Protein AF-0000000080321763 (afdb_homodimer)

Foldseek 3Di:
DQDAAEAEDEPVVVVVDDLVRVLCVQLVQQLVFHKYKYQFDDDPVSVVVSQVVLVVVDDVPRAHGKDKDFAPQPPDVVCVVVPDRRGHIMIMHGPQAKAWDDDDNPDTDIHGHRDDD/DDDAAEAEDEPVNVVVDDLVRVLCVQLVQQLVQHKYKYQFDDDPVSVVVSQVVLVVVDDVPRAHGKDKDFAPQPPDVVCVVVPDRRGHIMIMHGPQAKAWDDDDNPDTDIHGHDGDD

Organism: NCBI:txid113653

Nearest PDB structures (foldseek):
  7f4q-assembly1_A  TM=3.709E-01  e=9.524E-02  Tetrahymena thermophila SB210
  4atn-assembly1_A  TM=5.242E-01  e=5.243E-01  Escherichia coli BL21(DE3)
  1wde-assembly1_A  TM=2.875E-01  e=1.313E+00  Aeropyrum pernix
  5xq2-assembly1_A  TM=3.631E-01  e=1.707E+00  Thermus thermophilus HB27
  7mn1-assembly1_A  TM=2.900E-01  e=4.877E+00  Thermus thermophilus

Structure (mmCIF, N/CA/C/O backbone):
data_AF-0000000080321763-model_v1
#
loop_
_entity.id
_entity.type
_entity.pdbx_description
1 polymer 'Uncharacterized protein conserved in archaea'
#
loop_
_atom_site.group_PDB
_atom_site.id
_atom_site.type_symbol
_atom_site.label_atom_id
_atom_site.label_alt_id
_atom_site.label_comp_id
_atom_site.label_asym_id
_atom_site.label_entity_id
_atom_site.label_seq_id
_atom_site.pdbx_PDB_ins_code
_atom_site.Cartn_x
_atom_site.Cartn_y
_atom_site.Cartn_z
_atom_site.occupancy
_atom_site.B_iso_or_equiv
_atom_site.auth_seq_id
_atom_site.auth_comp_id
_atom_site.auth_asym_id
_atom_site.auth_atom_id
_atom_site.pdbx_PDB_model_num
ATOM 1 N N . MET A 1 1 ? -19.766 -2.279 -10.648 1 49.38 1 MET A N 1
ATOM 2 C CA . MET A 1 1 ? -19.109 -3.297 -9.828 1 49.38 1 MET A CA 1
ATOM 3 C C . MET A 1 1 ? -18.516 -2.682 -8.57 1 49.38 1 MET A C 1
ATOM 5 O O . MET A 1 1 ? -18.016 -1.559 -8.602 1 49.38 1 MET A O 1
ATOM 9 N N . GLU A 1 2 ? -19.016 -3.139 -7.305 1 79.25 2 GLU A N 1
ATOM 10 C CA . GLU A 1 2 ? -18.734 -2.512 -6.016 1 79.25 2 GLU A CA 1
ATOM 11 C C . GLU A 1 2 ? -17.281 -2.697 -5.613 1 79.25 2 GLU A C 1
ATOM 13 O O . GLU A 1 2 ? -16.719 -3.775 -5.801 1 79.25 2 GLU A O 1
ATOM 18 N N . GLY A 1 3 ? -16.469 -1.615 -5.652 1 92.25 3 GLY A N 1
ATOM 19 C CA . GLY A 1 3 ? -15.078 -1.707 -5.242 1 92.25 3 GLY A CA 1
ATOM 20 C C . GLY A 1 3 ? -14.656 -0.594 -4.301 1 92.25 3 GLY A C 1
ATOM 21 O O . GLY A 1 3 ? -15.492 0.194 -3.852 1 92.25 3 GLY A O 1
ATOM 22 N N . VAL A 1 4 ? -13.5 -0.741 -3.824 1 96.5 4 VAL A N 1
ATOM 23 C CA . VAL A 1 4 ? -12.891 0.255 -2.949 1 96.5 4 VAL A CA 1
ATOM 24 C C . VAL A 1 4 ? -11.664 0.858 -3.629 1 96.5 4 VAL A C 1
ATOM 26 O O . VAL A 1 4 ? -10.812 0.132 -4.152 1 96.5 4 VAL A O 1
ATOM 29 N N . GLN A 1 5 ? -11.672 2.148 -3.66 1 97.69 5 GLN A N 1
ATOM 30 C CA . GLN A 1 5 ? -10.523 2.818 -4.258 1 97.69 5 GLN A CA 1
ATOM 31 C C . GLN A 1 5 ? -9.336 2.822 -3.307 1 97.69 5 GLN A C 1
ATOM 33 O O . GLN A 1 5 ? -9.484 3.096 -2.113 1 97.69 5 GLN A O 1
ATOM 38 N N . LEU A 1 6 ? -8.188 2.494 -3.828 1 98.56 6 LEU A N 1
ATOM 39 C CA . LEU A 1 6 ? -6.906 2.469 -3.129 1 98.56 6 LEU A CA 1
ATOM 40 C C . LEU A 1 6 ? -5.93 3.467 -3.742 1 98.56 6 LEU A C 1
ATOM 42 O O . LEU A 1 6 ? -5.617 3.383 -4.934 1 98.56 6 LEU A O 1
ATOM 46 N N . ASN A 1 7 ? -5.492 4.426 -2.949 1 98.62 7 ASN A N 1
ATOM 47 C CA . ASN A 1 7 ? -4.523 5.422 -3.393 1 98.62 7 ASN A CA 1
ATOM 48 C C . ASN A 1 7 ? -3.15 5.18 -2.777 1 98.62 7 ASN A C 1
ATOM 50 O O . ASN A 1 7 ? -3.016 5.121 -1.554 1 98.62 7 ASN A O 1
ATOM 54 N N . LEU A 1 8 ? -2.172 5.004 -3.629 1 98.44 8 LEU A N 1
ATOM 55 C CA . LEU A 1 8 ? -0.781 4.926 -3.197 1 98.44 8 LEU A CA 1
ATOM 56 C C . LEU A 1 8 ? -0.08 6.266 -3.379 1 98.44 8 LEU A C 1
ATOM 58 O O . LEU A 1 8 ? -0.006 6.785 -4.496 1 98.44 8 LEU A O 1
ATOM 62 N N . ILE A 1 9 ? 0.43 6.766 -2.279 1 97.06 9 ILE A N 1
ATOM 63 C CA . ILE A 1 9 ? 1.012 8.102 -2.303 1 97.06 9 ILE A CA 1
ATOM 64 C C . ILE A 1 9 ? 2.512 8.016 -2.033 1 97.06 9 ILE A C 1
ATOM 66 O O . ILE A 1 9 ? 2.936 7.453 -1.021 1 97.06 9 ILE A O 1
ATOM 70 N N . SER A 1 10 ? 3.264 8.648 -2.904 1 94.75 10 SER A N 1
ATOM 71 C CA . SER A 1 10 ? 4.715 8.547 -2.82 1 94.75 10 SER A CA 1
ATOM 72 C C . SER A 1 10 ? 5.273 9.422 -1.703 1 94.75 10 SER A C 1
ATOM 74 O O . SER A 1 10 ? 4.609 10.359 -1.253 1 94.75 10 SER A O 1
ATOM 76 N N . LYS A 1 11 ? 6.445 9.125 -1.293 1 92.31 11 LYS A N 1
ATOM 77 C CA . LYS A 1 11 ? 7.164 9.953 -0.333 1 92.31 11 LYS A CA 1
ATOM 78 C C . LYS A 1 11 ? 7.391 11.359 -0.883 1 92.31 11 LYS A C 1
ATOM 80 O O . LYS A 1 11 ? 7.27 12.344 -0.152 1 92.31 11 LYS A O 1
ATOM 85 N N . GLU A 1 12 ? 7.758 11.477 -2.119 1 91.81 12 GLU A N 1
ATOM 86 C CA . GLU A 1 12 ? 8.031 12.758 -2.762 1 91.81 12 GLU A CA 1
ATOM 87 C C . GLU A 1 12 ? 6.816 13.68 -2.695 1 91.81 12 GLU A C 1
ATOM 89 O O . GLU A 1 12 ? 6.949 14.875 -2.4 1 91.81 12 GLU A O 1
ATOM 94 N N . LYS A 1 13 ? 5.688 13.148 -3 1 94.06 13 LYS A N 1
ATOM 95 C CA . LYS A 1 13 ? 4.469 13.953 -2.92 1 94.06 13 LYS A CA 1
ATOM 96 C C . LYS A 1 13 ? 4.223 14.438 -1.495 1 94.06 13 LYS A C 1
ATOM 98 O O . LYS A 1 13 ? 3.883 15.602 -1.282 1 94.06 13 LYS A O 1
ATOM 103 N N . LEU A 1 14 ? 4.348 13.547 -0.54 1 95.75 14 LEU A N 1
ATOM 104 C CA . LEU A 1 14 ? 4.141 13.891 0.861 1 95.75 14 LEU A CA 1
ATOM 105 C C . LEU A 1 14 ? 5.098 15 1.295 1 95.75 14 LEU A C 1
ATOM 107 O O . LEU A 1 14 ? 4.711 15.898 2.039 1 95.75 14 LEU A O 1
ATOM 111 N N . ASP A 1 15 ? 6.344 14.906 0.797 1 92.94 15 ASP A N 1
ATOM 112 C CA . ASP A 1 15 ? 7.379 15.852 1.192 1 92.94 15 ASP A CA 1
ATOM 113 C C . ASP A 1 15 ? 7.09 17.25 0.642 1 92.94 15 ASP A C 1
ATOM 115 O O . ASP A 1 15 ? 7.598 18.25 1.161 1 92.94 15 ASP A O 1
ATOM 119 N N . ARG A 1 16 ? 6.324 17.312 -0.385 1 96.12 16 ARG A N 1
ATOM 120 C CA . ARG A 1 16 ? 6.012 18.594 -1.018 1 96.12 16 ARG A CA 1
ATOM 121 C C . ARG A 1 16 ? 4.805 19.25 -0.357 1 96.12 16 ARG A C 1
ATOM 123 O O . ARG A 1 16 ? 4.484 20.406 -0.651 1 96.12 16 ARG A O 1
ATOM 130 N N . MET A 1 17 ? 4.172 18.531 0.551 1 96.88 17 MET A N 1
ATOM 131 C CA . MET A 1 17 ? 2.957 19.031 1.189 1 96.88 17 MET A CA 1
ATOM 132 C C . MET A 1 17 ? 3.25 19.531 2.598 1 96.88 17 MET A C 1
ATOM 134 O O . MET A 1 17 ? 4.102 18.984 3.297 1 96.88 17 MET A O 1
ATOM 138 N N . SER A 1 18 ? 2.523 20.531 2.91 1 97.69 18 SER A N 1
ATOM 139 C CA . SER A 1 18 ? 2.512 20.891 4.324 1 97.69 18 SER A CA 1
ATOM 140 C C . SER A 1 18 ? 1.799 19.844 5.16 1 97.69 18 SER A C 1
ATOM 142 O O . SER A 1 18 ? 1.051 19.016 4.625 1 97.69 18 SER A O 1
ATOM 144 N N . SER A 1 19 ? 2.055 19.859 6.496 1 97.25 19 SER A N 1
ATOM 145 C CA . SER A 1 19 ? 1.418 18.906 7.402 1 97.25 19 SER A CA 1
ATOM 146 C C . SER A 1 19 ? -0.099 18.922 7.246 1 97.25 19 SER A C 1
ATOM 148 O O . SER A 1 19 ? -0.726 17.875 7.121 1 97.25 19 SER A O 1
ATOM 150 N N . MET A 1 20 ? -0.663 20.141 7.172 1 98.06 20 MET A N 1
ATOM 151 C CA . MET A 1 20 ? -2.117 20.25 7.113 1 98.06 20 MET A CA 1
ATOM 152 C C . MET A 1 20 ? -2.645 19.781 5.766 1 98.06 20 MET A C 1
ATOM 154 O O . MET A 1 20 ? -3.73 19.203 5.691 1 98.06 20 MET A O 1
ATOM 158 N N . GLU A 1 21 ? -1.927 20.031 4.738 1 98.12 21 GLU A N 1
ATOM 159 C CA . GLU A 1 21 ? -2.324 19.531 3.426 1 98.12 21 GLU A CA 1
ATOM 160 C C . GLU A 1 21 ? -2.35 18.016 3.395 1 98.12 21 GLU A C 1
ATOM 162 O O . GLU A 1 21 ? -3.275 17.406 2.844 1 98.12 21 GLU A O 1
ATOM 167 N N . LYS A 1 22 ? -1.336 17.406 3.965 1 97.88 22 LYS A N 1
ATOM 168 C CA . LYS A 1 22 ? -1.284 15.945 4.074 1 97.88 22 LYS A CA 1
ATOM 169 C C . LYS A 1 22 ? -2.506 15.406 4.812 1 97.88 22 LYS A C 1
ATOM 171 O O . LYS A 1 22 ? -3.18 14.492 4.324 1 97.88 22 LYS A O 1
ATOM 176 N N . LEU A 1 23 ? -2.773 15.992 5.945 1 98.44 23 LEU A N 1
ATOM 177 C CA . LEU A 1 23 ? -3.84 15.516 6.824 1 98.44 23 LEU A CA 1
ATOM 178 C C . LEU A 1 23 ? -5.199 15.664 6.148 1 98.44 23 LEU A C 1
ATOM 180 O O . LEU A 1 23 ? -6.035 14.758 6.223 1 98.44 23 LEU A O 1
ATOM 184 N N . ARG A 1 24 ? -5.445 16.781 5.48 1 98.25 24 ARG A N 1
ATOM 185 C CA . ARG A 1 24 ? -6.715 17.016 4.801 1 98.25 24 ARG A CA 1
ATOM 186 C C . ARG A 1 24 ? -6.895 16.047 3.635 1 98.25 24 ARG A C 1
ATOM 188 O O . ARG A 1 24 ? -7.992 15.523 3.418 1 98.25 24 ARG A O 1
ATOM 195 N N . MET A 1 25 ? -5.816 15.875 2.867 1 98.31 25 MET A N 1
ATOM 196 C CA . MET A 1 25 ? -5.883 14.93 1.753 1 98.31 25 MET A CA 1
ATOM 197 C C . MET A 1 25 ? -6.262 13.539 2.24 1 98.31 25 MET A C 1
ATOM 199 O O . MET A 1 25 ? -7.129 12.891 1.655 1 98.31 25 MET A O 1
ATOM 203 N N . ILE A 1 26 ? -5.566 13.07 3.307 1 98.38 26 ILE A N 1
ATOM 204 C CA . ILE A 1 26 ? -5.805 11.742 3.852 1 98.38 26 ILE A CA 1
ATOM 205 C C . ILE A 1 26 ? -7.23 11.648 4.383 1 98.38 26 ILE A C 1
ATOM 207 O O . ILE A 1 26 ? -7.973 10.719 4.031 1 98.38 26 ILE A O 1
ATOM 211 N N . LEU A 1 27 ? -7.633 12.641 5.203 1 98 27 LEU A N 1
ATOM 212 C CA . LEU A 1 27 ? -8.945 12.617 5.844 1 98 27 LEU A CA 1
ATOM 213 C C . LEU A 1 27 ? -10.055 12.664 4.801 1 98 27 LEU A C 1
ATOM 215 O O . LEU A 1 27 ? -11.039 11.93 4.898 1 98 27 LEU A O 1
ATOM 219 N N . ASP A 1 28 ? -9.914 13.547 3.811 1 97.25 28 ASP A N 1
ATOM 220 C CA . ASP A 1 28 ? -10.914 13.633 2.75 1 97.25 28 ASP A CA 1
ATOM 221 C C . ASP A 1 28 ? -11.047 12.312 2 1 97.25 28 ASP A C 1
ATOM 223 O O . ASP A 1 28 ? -12.148 11.883 1.677 1 97.25 28 ASP A O 1
ATOM 227 N N . SER A 1 29 ? -9.938 11.68 1.716 1 97.62 29 SER A N 1
ATOM 228 C CA . SER A 1 29 ? -9.945 10.398 1.021 1 97.62 29 SER A CA 1
ATOM 229 C C . SER A 1 29 ? -10.688 9.336 1.831 1 97.62 29 SER A C 1
ATOM 231 O O . SER A 1 29 ? -11.539 8.625 1.3 1 97.62 29 SER A O 1
ATOM 233 N N . VAL A 1 30 ? -10.383 9.258 3.109 1 97.38 30 VAL A N 1
ATOM 234 C CA . VAL A 1 30 ? -10.945 8.219 3.969 1 97.38 30 VAL A CA 1
ATOM 235 C C . VAL A 1 30 ? -12.438 8.469 4.164 1 97.38 30 VAL A C 1
ATOM 237 O O . VAL A 1 30 ? -13.234 7.52 4.18 1 97.38 30 VAL A O 1
ATOM 240 N N . LYS A 1 31 ? -12.852 9.633 4.262 1 95.44 31 LYS A N 1
ATOM 241 C CA . LYS A 1 31 ? -14.266 9.977 4.398 1 95.44 31 LYS A CA 1
ATOM 242 C C . LYS A 1 31 ? -15.055 9.562 3.154 1 95.44 31 LYS A C 1
ATOM 244 O O . LYS A 1 31 ? -16.25 9.266 3.24 1 95.44 31 LYS A O 1
ATOM 249 N N . GLU A 1 32 ? -14.383 9.609 2.051 1 94.56 32 GLU A N 1
ATOM 250 C CA . GLU A 1 32 ? -15.016 9.219 0.795 1 94.56 32 GLU A CA 1
ATOM 251 C C . GLU A 1 32 ? -15.016 7.699 0.627 1 94.56 32 GLU A C 1
ATOM 253 O O . GLU A 1 32 ? -15.453 7.184 -0.404 1 94.56 32 GLU A O 1
ATOM 258 N N . GLY A 1 33 ? -14.484 6.996 1.578 1 94.5 33 GLY A N 1
ATOM 259 C CA . GLY A 1 33 ? -14.484 5.543 1.549 1 94.5 33 GLY A CA 1
ATOM 260 C C . GLY A 1 33 ? -13.25 4.953 0.898 1 94.5 33 GLY A C 1
ATOM 261 O O . GLY A 1 33 ? -13.203 3.756 0.605 1 94.5 33 GLY A O 1
ATOM 262 N N . LYS A 1 34 ? -12.211 5.844 0.701 1 97.12 34 LYS A N 1
ATOM 263 C CA . LYS A 1 34 ? -11 5.395 0.025 1 97.12 34 LYS A CA 1
ATOM 264 C C . LYS A 1 34 ? -9.945 4.938 1.031 1 97.12 34 LYS A C 1
ATOM 266 O O . LYS A 1 34 ? -9.977 5.344 2.195 1 97.12 34 LYS A O 1
ATOM 271 N N . ILE A 1 35 ? -9.102 4.066 0.576 1 98.38 35 ILE A N 1
ATOM 272 C CA . ILE A 1 35 ? -7.949 3.617 1.345 1 98.38 35 ILE A CA 1
ATOM 273 C C . ILE A 1 35 ? -6.688 4.297 0.821 1 98.38 35 ILE A C 1
ATOM 275 O O . ILE A 1 35 ? -6.516 4.457 -0.39 1 98.38 35 ILE A O 1
ATOM 279 N N . VAL A 1 36 ? -5.875 4.684 1.73 1 98.75 36 VAL A N 1
ATOM 280 C CA . VAL A 1 36 ? -4.633 5.363 1.371 1 98.75 36 VAL A CA 1
ATOM 281 C C . VAL A 1 36 ? -3.439 4.562 1.887 1 98.75 36 VAL A C 1
ATOM 283 O O . VAL A 1 36 ? -3.445 4.09 3.027 1 98.75 36 VAL A O 1
ATOM 286 N N . VAL A 1 37 ? -2.475 4.324 1.027 1 98.56 37 VAL A N 1
ATOM 287 C CA . VAL A 1 37 ? -1.179 3.785 1.431 1 98.56 37 VAL A CA 1
ATOM 288 C C . VAL A 1 37 ? -0.094 4.84 1.228 1 98.56 37 VAL A C 1
ATOM 290 O O . VAL A 1 37 ? 0.12 5.312 0.108 1 98.56 37 VAL A O 1
ATOM 293 N N . LEU A 1 38 ? 0.586 5.191 2.316 1 97.25 38 LEU A N 1
ATOM 294 C CA . LEU A 1 38 ? 1.651 6.188 2.283 1 97.25 38 LEU A CA 1
ATOM 295 C C . LEU A 1 38 ? 3.02 5.52 2.217 1 97.25 38 LEU A C 1
ATOM 297 O O . LEU A 1 38 ? 3.324 4.637 3.025 1 97.25 38 LEU A O 1
ATOM 301 N N . GLU A 1 39 ? 3.76 5.914 1.239 1 94.19 39 GLU A N 1
ATOM 302 C CA . GLU A 1 39 ? 5.109 5.371 1.099 1 94.19 39 GLU A CA 1
ATOM 303 C C . GLU A 1 39 ? 5.98 5.746 2.291 1 94.19 39 GLU A C 1
ATOM 305 O O . GLU A 1 39 ? 6.852 4.973 2.699 1 94.19 39 GLU A O 1
ATOM 310 N N . SER A 1 40 ? 5.656 6.988 2.725 1 90.88 40 SER A N 1
ATOM 311 C CA . SER A 1 40 ? 6.285 7.426 3.965 1 90.88 40 SER A CA 1
ATOM 312 C C . SER A 1 40 ? 5.242 7.809 5.008 1 90.88 40 SER A C 1
ATOM 314 O O . SER A 1 40 ? 4.316 8.57 4.719 1 90.88 40 SER A O 1
ATOM 316 N N . GLY A 1 41 ? 5.379 7.242 6.195 1 89.06 41 GLY A N 1
ATOM 317 C CA . GLY A 1 41 ? 4.426 7.477 7.27 1 89.06 41 GLY A CA 1
ATOM 318 C C . GLY A 1 41 ? 4.363 8.93 7.707 1 89.06 41 GLY A C 1
ATOM 319 O O . GLY A 1 41 ? 5.129 9.766 7.223 1 89.06 41 GLY A O 1
ATOM 320 N N . LEU A 1 42 ? 3.451 9.203 8.492 1 93.56 42 LEU A N 1
ATOM 321 C CA . LEU A 1 42 ? 3.277 10.5 9.125 1 93.56 42 LEU A CA 1
ATOM 322 C C . LEU A 1 42 ? 4.172 10.625 10.359 1 93.56 42 LEU A C 1
ATOM 324 O O . LEU A 1 42 ? 4.512 9.625 10.984 1 93.56 42 LEU A O 1
ATOM 328 N N . SER A 1 43 ? 4.625 11.82 10.617 1 90.69 43 SER A N 1
ATOM 329 C CA . SER A 1 43 ? 5.285 12.023 11.898 1 90.69 43 SER A CA 1
ATOM 330 C C . SER A 1 43 ? 4.336 11.734 13.055 1 90.69 43 SER A C 1
ATOM 332 O O . SER A 1 43 ? 3.115 11.727 12.883 1 90.69 43 SER A O 1
ATOM 334 N N . PRO A 1 44 ? 4.906 11.461 14.227 1 91.25 44 PRO A N 1
ATOM 335 C CA . PRO A 1 44 ? 4.039 11.242 15.391 1 91.25 44 PRO A CA 1
ATOM 336 C C . PRO A 1 44 ? 3.057 12.391 15.609 1 91.25 44 PRO A C 1
ATOM 338 O O . PRO A 1 44 ? 1.895 12.156 15.953 1 91.25 44 PRO A O 1
ATOM 341 N N . GLU A 1 45 ? 3.518 13.609 15.43 1 94.81 45 GLU A N 1
ATOM 342 C CA . GLU A 1 45 ? 2.652 14.773 15.594 1 94.81 45 GLU A CA 1
ATOM 343 C C . GLU A 1 45 ? 1.551 14.789 14.531 1 94.81 45 GLU A C 1
ATOM 345 O O . GLU A 1 45 ? 0.398 15.109 14.836 1 94.81 45 GLU A O 1
ATOM 350 N N . GLU A 1 46 ? 1.881 14.484 13.336 1 96 46 GLU A N 1
ATOM 351 C CA . GLU A 1 46 ? 0.887 14.438 12.266 1 96 46 GLU A CA 1
ATOM 352 C C . GLU A 1 46 ? -0.154 13.352 12.531 1 96 46 GLU A C 1
ATOM 354 O O . GLU A 1 46 ? -1.347 13.555 12.305 1 96 46 GLU A O 1
ATOM 359 N N . GLU A 1 47 ? 0.256 12.203 12.953 1 94.75 47 GLU A N 1
ATOM 360 C CA . GLU A 1 47 ? -0.659 11.109 13.281 1 94.75 47 GLU A CA 1
ATOM 361 C C . GLU A 1 47 ? -1.64 11.523 14.375 1 94.75 47 GLU A C 1
ATOM 363 O O . GLU A 1 47 ? -2.84 11.266 14.273 1 94.75 47 GLU A O 1
ATOM 368 N N . ALA A 1 48 ? -1.139 12.117 15.398 1 95.75 48 ALA A N 1
ATOM 369 C CA . ALA A 1 48 ? -1.982 12.586 16.5 1 95.75 48 ALA A CA 1
ATOM 370 C C . ALA A 1 48 ? -3.021 13.586 16 1 95.75 48 ALA A C 1
ATOM 372 O O . ALA A 1 48 ? -4.195 13.508 16.375 1 95.75 48 ALA A O 1
ATOM 373 N N . LYS A 1 49 ? -2.512 14.492 15.227 1 97.56 49 LYS A N 1
ATOM 374 C CA . LYS A 1 49 ? -3.422 15.5 14.688 1 97.56 49 LYS A CA 1
ATOM 375 C C . LYS A 1 49 ? -4.465 14.867 13.773 1 97.56 49 LYS A C 1
ATOM 377 O O . LYS A 1 49 ? -5.625 15.289 13.758 1 97.56 49 LYS A O 1
ATOM 382 N N . LEU A 1 50 ? -4.078 13.898 12.984 1 97.62 50 LEU A N 1
ATOM 383 C CA . LEU A 1 50 ? -5.02 13.18 12.133 1 97.62 50 LEU A CA 1
ATOM 384 C C . LEU A 1 50 ? -6.129 12.547 12.961 1 97.62 50 LEU A C 1
ATOM 386 O O . LEU A 1 50 ? -7.309 12.641 12.609 1 97.62 50 LEU A O 1
ATOM 390 N N . ILE A 1 51 ? -5.805 11.883 14.055 1 96.31 51 ILE A N 1
ATOM 391 C CA . ILE A 1 51 ? -6.766 11.234 14.938 1 96.31 51 ILE A CA 1
ATOM 392 C C . ILE A 1 51 ? -7.699 12.273 15.547 1 96.31 51 ILE A C 1
ATOM 394 O O . ILE A 1 51 ? -8.914 12.062 15.633 1 96.31 51 ILE A O 1
ATOM 398 N N . GLU A 1 52 ? -7.125 13.406 15.93 1 97.25 52 GLU A N 1
ATOM 399 C CA . GLU A 1 52 ? -7.922 14.492 16.484 1 97.25 52 GLU A CA 1
ATOM 400 C C . GLU A 1 52 ? -8.938 15.008 15.477 1 97.25 52 GLU A C 1
ATOM 402 O O . GLU A 1 52 ? -10.125 15.148 15.789 1 97.25 52 GLU A O 1
ATOM 407 N N . LEU A 1 53 ? -8.445 15.289 14.281 1 97 53 LEU A N 1
ATOM 408 C CA . LEU A 1 53 ? -9.328 15.781 13.227 1 97 53 LEU A CA 1
ATOM 409 C C . LEU A 1 53 ? -10.398 14.75 12.891 1 97 53 LEU A C 1
ATOM 411 O O . LEU A 1 53 ? -11.547 15.109 12.602 1 97 53 LEU A O 1
ATOM 415 N N . THR A 1 54 ? -9.977 13.516 12.906 1 96.44 54 THR A N 1
ATOM 416 C CA . THR A 1 54 ? -10.922 12.43 12.656 1 96.44 54 THR A CA 1
ATOM 417 C C . THR A 1 54 ? -12.055 12.445 13.688 1 96.44 54 THR A C 1
ATOM 419 O O . THR A 1 54 ? -13.227 12.32 13.328 1 96.44 54 THR A O 1
ATOM 422 N N . MET A 1 55 ? -11.781 12.531 14.945 1 95.19 55 MET A N 1
ATOM 423 C CA . MET A 1 55 ? -12.766 12.547 16.031 1 95.19 55 MET A CA 1
ATOM 424 C C . MET A 1 55 ? -13.805 13.633 15.797 1 95.19 55 MET A C 1
ATOM 426 O O . MET A 1 55 ? -14.992 13.43 16.078 1 95.19 55 MET A O 1
ATOM 430 N N . LEU A 1 56 ? -13.375 14.742 15.234 1 92.69 56 LEU A N 1
ATOM 431 C CA . LEU A 1 56 ? -14.258 15.875 15 1 92.69 56 LEU A CA 1
ATOM 432 C C . LEU A 1 56 ? -15.188 15.609 13.812 1 92.69 56 LEU A C 1
ATOM 434 O O . LEU A 1 56 ? -16.25 16.219 13.703 1 92.69 56 LEU A O 1
ATOM 438 N N . GLU A 1 57 ? -14.719 14.695 12.953 1 91.25 57 GLU A N 1
ATOM 439 C CA . GLU A 1 57 ? -15.453 14.492 11.703 1 91.25 57 GLU A CA 1
ATOM 440 C C . GLU A 1 57 ? -16.344 13.25 11.781 1 91.25 57 GLU A C 1
ATOM 442 O O . GLU A 1 57 ? -17.141 12.992 10.875 1 91.25 57 GLU A O 1
ATOM 447 N N . ILE A 1 58 ? -16.109 12.469 12.836 1 89.69 58 ILE A N 1
ATOM 448 C CA . ILE A 1 58 ? -16.891 11.25 12.961 1 89.69 58 ILE A CA 1
ATOM 449 C C . ILE A 1 58 ? -18.375 11.594 12.953 1 89.69 58 ILE A C 1
ATOM 451 O O . ILE A 1 58 ? -18.812 12.523 13.633 1 89.69 58 ILE A O 1
ATOM 455 N N . ASP A 1 59 ? -18.984 10.953 12.008 1 83.5 59 ASP A N 1
ATOM 456 C CA . ASP A 1 59 ? -20.438 11.016 12.016 1 83.5 59 ASP A CA 1
ATOM 457 C C . ASP A 1 59 ? -21.047 9.617 12.047 1 83.5 59 ASP A C 1
ATOM 459 O O . ASP A 1 59 ? -20.531 8.695 11.414 1 83.5 59 ASP A O 1
ATOM 463 N N . HIS A 1 60 ? -21.875 9.25 12.961 1 77.88 60 HIS A N 1
ATOM 464 C CA . HIS A 1 60 ? -22.375 7.93 13.305 1 77.88 60 HIS A CA 1
ATOM 465 C C . HIS A 1 60 ? -23.109 7.289 12.125 1 77.88 60 HIS A C 1
ATOM 467 O O . HIS A 1 60 ? -23.359 6.082 12.133 1 77.88 60 HIS A O 1
ATOM 473 N N . GLU A 1 61 ? -23.219 8.078 11.07 1 82.94 61 GLU A N 1
ATOM 474 C CA . GLU A 1 61 ? -23.969 7.531 9.945 1 82.94 61 GLU A CA 1
ATOM 475 C C . GLU A 1 61 ? -23.047 7.09 8.82 1 82.94 61 GLU A C 1
ATOM 477 O O . GLU A 1 61 ? -23.219 6.016 8.242 1 82.94 61 GLU A O 1
ATOM 482 N N . ASN A 1 62 ? -22 7.832 8.484 1 80.56 62 ASN A N 1
ATOM 483 C CA . ASN A 1 62 ? -21.25 7.617 7.25 1 80.56 62 ASN A CA 1
ATOM 484 C C . ASN A 1 62 ? -19.766 7.41 7.523 1 80.56 62 ASN A C 1
ATOM 486 O O . ASN A 1 62 ? -19.078 6.727 6.762 1 80.56 62 ASN A O 1
ATOM 490 N N . PHE A 1 63 ? -19.266 7.891 8.547 1 90.5 63 PHE A N 1
ATOM 491 C CA . PHE A 1 63 ? -17.844 7.895 8.867 1 90.5 63 PHE A CA 1
ATOM 492 C C . PHE A 1 63 ? -17.609 7.547 10.328 1 90.5 63 PHE A C 1
ATOM 494 O O . PHE A 1 63 ? -17.688 8.414 11.203 1 90.5 63 PHE A O 1
ATOM 501 N N . VAL A 1 64 ? -17.141 6.387 10.641 1 89.25 64 VAL A N 1
ATOM 502 C CA . VAL A 1 64 ? -17.125 5.902 12.016 1 89.25 64 VAL A CA 1
ATOM 503 C C . VAL A 1 64 ? -15.711 5.988 12.578 1 89.25 64 VAL A C 1
ATOM 505 O O . VAL A 1 64 ? -15.5 5.746 13.773 1 89.25 64 VAL A O 1
ATOM 508 N N . GLY A 1 65 ? -14.75 6.219 11.773 1 93.5 65 GLY A N 1
ATOM 509 C CA . GLY A 1 65 ? -13.367 6.305 12.227 1 93.5 65 GLY A CA 1
ATOM 510 C C . GLY A 1 65 ? -12.367 5.898 11.156 1 93.5 65 GLY A C 1
ATOM 511 O O . GLY A 1 65 ? -12.727 5.742 9.992 1 93.5 65 GLY A O 1
ATOM 512 N N . ILE A 1 66 ? -11.117 5.852 11.672 1 96.56 66 ILE A N 1
ATOM 513 C CA . ILE A 1 66 ? -10.062 5.516 10.727 1 96.56 66 ILE A CA 1
ATOM 514 C C . ILE A 1 66 ? -9.188 4.395 11.297 1 96.56 66 ILE A C 1
ATOM 516 O O . ILE A 1 66 ? -9.055 4.27 12.516 1 96.56 66 ILE A O 1
ATOM 520 N N . GLU A 1 67 ? -8.789 3.496 10.492 1 96.69 67 GLU A N 1
ATOM 521 C CA . GLU A 1 67 ? -7.723 2.537 10.758 1 96.69 67 GLU A CA 1
ATOM 522 C C . GLU A 1 67 ? -6.379 3.045 10.234 1 96.69 67 GLU A C 1
ATOM 524 O O . GLU A 1 67 ? -6.277 3.453 9.07 1 96.69 67 GLU A O 1
ATOM 529 N N . VAL A 1 68 ? -5.387 3.143 11.125 1 96.62 68 VAL A N 1
ATOM 530 C CA . VAL A 1 68 ? -4.039 3.578 10.766 1 96.62 68 VAL A CA 1
ATOM 531 C C . VAL A 1 68 ? -3.021 2.527 11.203 1 96.62 68 VAL A C 1
ATOM 533 O O . VAL A 1 68 ? -2.924 2.203 12.383 1 96.62 68 VAL A O 1
ATOM 536 N N . GLU A 1 69 ? -2.311 1.979 10.258 1 95.56 69 GLU A N 1
ATOM 537 C CA . GLU A 1 69 ? -1.315 0.967 10.602 1 95.56 69 GLU A CA 1
ATOM 538 C C . GLU A 1 69 ? -0.002 1.217 9.859 1 95.56 69 GLU A C 1
ATOM 540 O O . GLU A 1 69 ? 0.006 1.424 8.648 1 95.56 69 GLU A O 1
ATOM 545 N N . SER A 1 70 ? 1.089 1.297 10.562 1 93.5 70 SER A N 1
ATOM 546 C CA . SER A 1 70 ? 2.438 1.453 10.023 1 93.5 70 SER A CA 1
ATOM 547 C C . SER A 1 70 ? 3.406 0.466 10.672 1 93.5 70 SER A C 1
ATOM 549 O O . SER A 1 70 ? 3.1 -0.123 11.711 1 93.5 70 SER A O 1
ATOM 551 N N . TYR A 1 71 ? 4.504 0.282 9.992 1 89.31 71 TYR A N 1
ATOM 552 C CA . TYR A 1 71 ? 5.566 -0.488 10.633 1 89.31 71 TYR A CA 1
ATOM 553 C C . TYR A 1 71 ? 6.152 0.272 11.82 1 89.31 71 TYR A C 1
ATOM 555 O O . TYR A 1 71 ? 6.152 1.505 11.836 1 89.31 71 TYR A O 1
ATOM 563 N N . PRO A 1 72 ? 6.516 -0.49 12.82 1 78.19 72 PRO A N 1
ATOM 564 C CA . 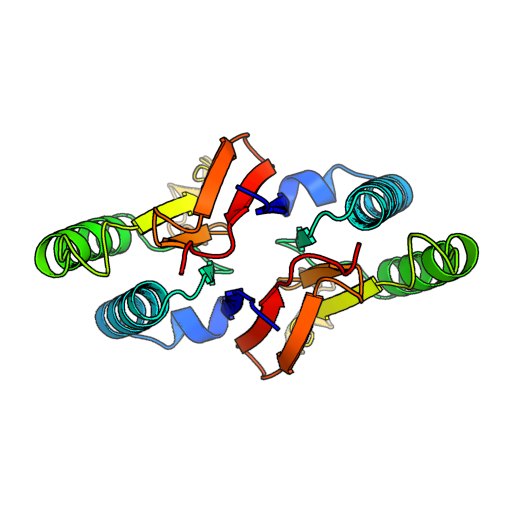PRO A 1 72 ? 7.191 0.205 13.922 1 78.19 72 PRO A CA 1
ATOM 565 C C . PRO A 1 72 ? 8.43 0.974 13.453 1 78.19 72 PRO A C 1
ATOM 567 O O . PRO A 1 72 ? 9.117 0.542 12.531 1 78.19 72 PRO A O 1
ATOM 570 N N . PRO A 1 73 ? 8.531 2.141 14.062 1 71 73 PRO A N 1
ATOM 571 C CA . PRO A 1 73 ? 9.75 2.869 13.711 1 71 73 PRO A CA 1
ATOM 572 C C . PRO A 1 73 ? 11.016 2.049 13.953 1 71 73 PRO A C 1
ATOM 574 O O . PRO A 1 73 ? 11.055 1.227 14.867 1 71 73 PRO A O 1
ATOM 577 N N . LYS A 1 74 ? 11.922 2.049 12.969 1 65.88 74 LYS A N 1
ATOM 578 C CA . LYS A 1 74 ? 13.195 1.361 13.195 1 65.88 74 LYS A CA 1
ATOM 579 C C . LYS A 1 74 ? 14.086 2.156 14.141 1 65.88 74 LYS A C 1
ATOM 581 O O . LYS A 1 74 ? 14.195 3.379 14.016 1 65.88 74 LYS A O 1
ATOM 586 N N . GLU A 1 75 ? 14.227 1.648 15.297 1 60.88 75 GLU A N 1
ATOM 587 C CA . GLU A 1 75 ? 15.172 2.293 16.203 1 60.88 75 GLU A CA 1
ATOM 588 C C . GLU A 1 75 ? 16.594 2.176 15.68 1 60.88 75 GLU A C 1
ATOM 590 O O . GLU A 1 75 ? 17.094 1.07 15.445 1 60.88 75 GLU A O 1
ATOM 595 N N . SER A 1 76 ? 16.781 2.74 14.648 1 56.88 76 SER A N 1
ATOM 596 C CA . SER A 1 76 ? 18.219 2.631 14.406 1 56.88 76 SER A CA 1
ATOM 597 C C . SER A 1 76 ? 19.016 3.531 15.352 1 56.88 76 SER A C 1
ATOM 599 O O . SER A 1 76 ? 18.562 4.633 15.68 1 56.88 76 SER A O 1
ATOM 601 N N . PHE A 1 77 ? 19.984 2.965 16.172 1 60.19 77 PHE A N 1
ATOM 602 C CA . PHE A 1 77 ? 20.875 3.707 17.062 1 60.19 77 PHE A CA 1
ATOM 603 C C . PHE A 1 77 ? 21.359 4.992 16.406 1 60.19 77 PHE A C 1
ATOM 605 O O . PHE A 1 77 ? 21.5 6.023 17.062 1 60.19 77 PHE A O 1
ATOM 612 N N . PHE A 1 78 ? 21.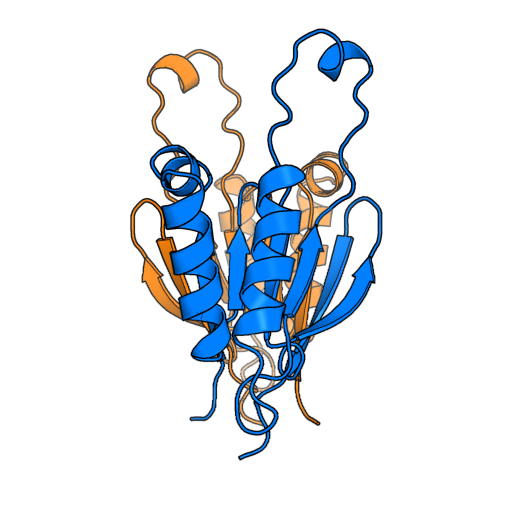734 4.828 15.156 1 61.12 78 PHE A N 1
ATOM 613 C CA . PHE A 1 78 ? 22.344 5.961 14.461 1 61.12 78 PHE A CA 1
ATOM 614 C C . PHE A 1 78 ? 21.281 6.988 14.086 1 61.12 78 PHE A C 1
ATOM 616 O O . PHE A 1 78 ? 21.609 8.109 13.695 1 61.12 78 PHE A O 1
ATOM 623 N N . SER A 1 79 ? 20.047 6.492 13.984 1 60.5 79 SER A N 1
ATOM 624 C CA . SER A 1 79 ? 19.016 7.445 13.609 1 60.5 79 SER A CA 1
ATOM 625 C C . SER A 1 79 ? 18.781 8.477 14.703 1 60.5 79 SER A C 1
ATOM 627 O O . SER A 1 79 ? 18.422 9.625 14.422 1 60.5 79 SER A O 1
ATOM 629 N N . LYS A 1 80 ? 18.938 8.172 15.914 1 57.38 80 LYS A N 1
ATOM 630 C CA . LYS A 1 80 ? 18.781 9.102 17.031 1 57.38 80 LYS A CA 1
ATOM 631 C C . LYS A 1 80 ? 19.719 10.297 16.875 1 57.38 80 LYS A C 1
ATOM 633 O O . LYS A 1 80 ? 19.359 11.43 17.203 1 57.38 80 LYS A O 1
ATOM 638 N N . LEU A 1 81 ? 20.812 9.852 16.406 1 60.31 81 LEU A N 1
ATOM 639 C CA . LEU A 1 81 ? 21.797 10.922 16.328 1 60.31 81 LEU A CA 1
ATOM 640 C C . LEU A 1 81 ? 21.609 11.742 15.055 1 60.31 81 LEU A C 1
ATOM 642 O O . LEU A 1 81 ? 21.859 12.953 15.047 1 60.31 81 LEU A O 1
ATOM 646 N N . PHE A 1 82 ? 21.328 11.016 14 1 60.72 82 PHE A N 1
ATOM 647 C CA . PHE A 1 82 ? 21.359 11.781 12.758 1 60.72 82 PHE A CA 1
ATOM 648 C C . PHE A 1 82 ? 19.953 12.164 12.328 1 60.72 82 PHE A C 1
ATOM 650 O O . PHE A 1 82 ? 19.766 12.977 11.422 1 60.72 82 PHE A O 1
ATOM 657 N N . GLY A 1 83 ? 19.047 12.203 13.133 1 52.34 83 GLY A N 1
ATOM 658 C CA . GLY A 1 83 ? 17.75 12.859 13.086 1 52.34 83 GLY A CA 1
ATOM 659 C C . GLY A 1 83 ? 16.734 12.094 12.281 1 52.34 83 GLY A C 1
ATOM 660 O O . GLY A 1 83 ? 15.531 12.133 12.586 1 52.34 83 GLY A O 1
ATOM 661 N N . LYS A 1 84 ? 16.766 12.094 10.766 1 53.53 84 LYS A N 1
ATOM 662 C CA . LYS A 1 84 ? 15.562 12.141 9.953 1 53.53 84 LYS A CA 1
ATOM 663 C C . LYS A 1 84 ? 14.898 10.766 9.867 1 53.53 84 LYS A C 1
ATOM 665 O O . LYS A 1 84 ? 15.539 9.789 9.477 1 53.53 84 LYS A O 1
ATOM 670 N N . LYS A 1 85 ? 13.906 10.516 10.562 1 53.03 85 LYS A N 1
ATOM 671 C CA . LYS A 1 85 ? 13.133 9.273 10.594 1 53.03 85 LYS A CA 1
ATOM 672 C C . LYS A 1 85 ? 12.328 9.094 9.312 1 53.03 85 LYS A C 1
ATOM 674 O O . LYS A 1 85 ? 11.516 9.945 8.961 1 53.03 85 LYS A O 1
ATOM 679 N N . SER A 1 86 ? 13.031 8.57 8.258 1 54.91 86 SER A N 1
ATOM 680 C CA . SER A 1 86 ? 12.219 8.273 7.078 1 54.91 86 SER A CA 1
ATOM 681 C C . SER A 1 86 ? 11.008 7.422 7.445 1 54.91 86 SER A C 1
ATOM 683 O O . SER A 1 86 ? 11.117 6.477 8.227 1 54.91 86 SER A O 1
ATOM 685 N N . GLY A 1 87 ? 9.852 8.016 7.359 1 66.88 87 GLY A N 1
ATOM 686 C CA . GLY A 1 87 ? 8.625 7.297 7.684 1 66.88 87 GLY A CA 1
ATOM 687 C C . GLY A 1 87 ? 8.469 6.008 6.906 1 66.88 87 GLY A C 1
ATOM 688 O O . GLY A 1 87 ? 9.203 5.758 5.949 1 66.8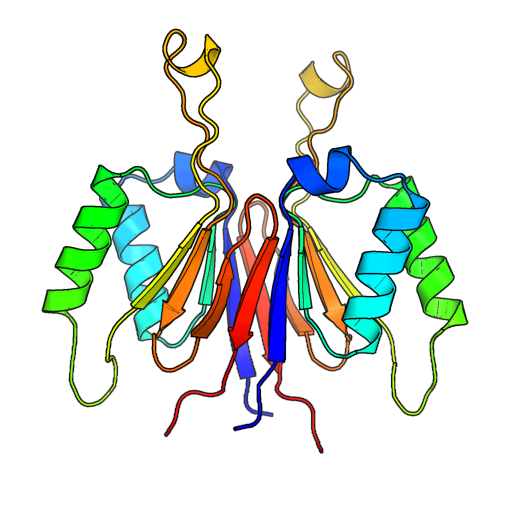8 87 GLY A O 1
ATOM 689 N N . ARG A 1 88 ? 7.918 5.004 7.582 1 86.12 88 ARG A N 1
ATOM 690 C CA . ARG A 1 88 ? 7.684 3.672 7.035 1 86.12 88 ARG A CA 1
ATOM 691 C C . ARG A 1 88 ? 6.301 3.576 6.398 1 86.12 88 ARG A C 1
ATOM 693 O O . ARG A 1 88 ? 5.445 4.434 6.625 1 86.12 88 ARG A O 1
ATOM 700 N N . LEU A 1 89 ? 6.152 2.641 5.52 1 94.81 89 LEU A N 1
ATOM 701 C CA . LEU A 1 89 ? 4.902 2.334 4.828 1 94.81 89 LEU A CA 1
ATOM 702 C C . LEU A 1 89 ? 3.727 2.352 5.797 1 94.81 89 LEU A C 1
ATOM 704 O O . LEU A 1 89 ? 3.801 1.763 6.879 1 94.81 89 LEU A O 1
ATOM 708 N N . THR A 1 90 ? 2.664 3.162 5.496 1 96.31 90 THR A N 1
ATOM 709 C CA . THR A 1 90 ? 1.495 3.309 6.355 1 96.31 90 THR A CA 1
ATOM 710 C C . THR A 1 90 ? 0.211 3.057 5.574 1 96.31 90 THR A C 1
ATOM 712 O O . THR A 1 90 ? 0.044 3.568 4.461 1 96.31 90 THR A O 1
ATOM 715 N N . LEU A 1 91 ? -0.654 2.279 6.109 1 98.44 91 LEU A N 1
ATOM 716 C CA . LEU A 1 91 ? -2 2.033 5.605 1 98.44 91 LEU A CA 1
ATOM 717 C C . LEU A 1 91 ? -3.031 2.838 6.395 1 98.44 91 LEU A C 1
ATOM 719 O O . LEU A 1 91 ? -3.037 2.809 7.625 1 98.44 91 LEU A O 1
ATOM 723 N N . ILE A 1 92 ? -3.896 3.617 5.723 1 98.38 92 ILE A N 1
ATOM 724 C CA . ILE A 1 92 ? -4.965 4.383 6.355 1 98.38 92 ILE A CA 1
ATOM 725 C C . ILE A 1 92 ? -6.277 4.148 5.609 1 98.38 92 ILE A C 1
ATOM 727 O O . ILE A 1 92 ? -6.312 4.203 4.379 1 98.38 92 ILE A O 1
ATOM 731 N N . GLY A 1 93 ? -7.363 3.857 6.266 1 97.62 93 GLY A N 1
ATOM 732 C CA . GLY A 1 93 ? -8.68 3.701 5.656 1 97.62 93 GLY A CA 1
ATOM 733 C C . GLY A 1 93 ? -9.812 3.822 6.656 1 97.62 93 GLY A C 1
ATOM 734 O O . GLY A 1 93 ? -9.578 3.914 7.863 1 97.62 93 GLY A O 1
ATOM 735 N N . PRO A 1 94 ? -11.047 3.93 6.078 1 96.25 94 PRO A N 1
ATOM 736 C CA . PRO A 1 94 ? -12.18 3.918 7.008 1 96.25 94 PRO A CA 1
ATOM 737 C C . PRO A 1 94 ? -12.234 2.648 7.855 1 96.25 94 PRO A C 1
ATOM 739 O O . PRO A 1 94 ? -11.969 1.554 7.352 1 96.25 94 PRO A O 1
ATOM 742 N N . ALA A 1 95 ? -12.586 2.781 9.117 1 94.94 95 ALA A N 1
ATOM 743 C CA . ALA A 1 95 ? -12.578 1.662 10.062 1 94.94 95 ALA A CA 1
ATOM 744 C C . ALA A 1 95 ? -13.609 0.607 9.664 1 94.94 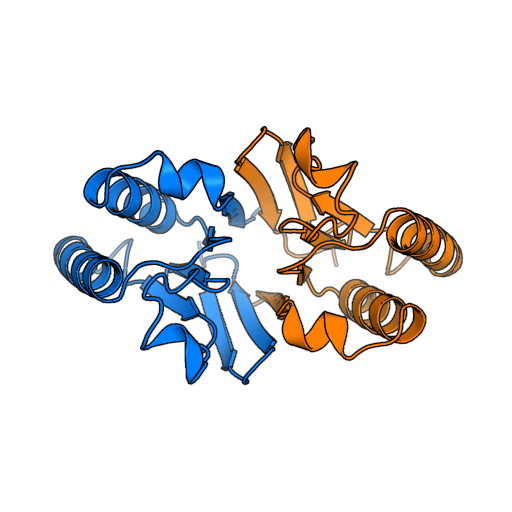95 ALA A C 1
ATOM 746 O O . ALA A 1 95 ? -13.477 -0.563 10.031 1 94.94 95 ALA A O 1
ATOM 747 N N . ASN A 1 96 ? -14.586 0.981 8.922 1 92.31 96 ASN A N 1
ATOM 748 C CA . ASN A 1 96 ? -15.602 0.02 8.508 1 92.31 96 ASN A CA 1
ATOM 749 C C . ASN A 1 96 ? -15.227 -0.68 7.211 1 92.31 96 ASN A C 1
ATOM 751 O O . ASN A 1 96 ? -15.945 -1.567 6.746 1 92.31 96 ASN A O 1
ATOM 755 N N . ARG A 1 97 ? -14.102 -0.294 6.602 1 94.62 97 ARG A N 1
ATOM 756 C CA . ARG A 1 97 ? -13.695 -0.907 5.34 1 94.62 97 ARG A CA 1
ATOM 757 C C . ARG A 1 97 ? -12.344 -1.598 5.48 1 94.62 97 ARG A C 1
ATOM 759 O O . ARG A 1 97 ? -12 -2.461 4.672 1 94.62 97 ARG A O 1
ATOM 766 N N . VAL A 1 98 ? -11.586 -1.131 6.43 1 97 98 VAL A N 1
ATOM 767 C CA . VAL A 1 98 ? -10.25 -1.698 6.605 1 97 98 VAL A CA 1
ATOM 768 C C . VAL A 1 98 ? -10.109 -2.254 8.023 1 97 98 VAL A C 1
ATOM 770 O O . VAL A 1 98 ? -10.398 -1.562 9 1 97 98 VAL A O 1
ATOM 773 N N . LYS A 1 99 ? -9.734 -3.455 8.062 1 96.44 99 LYS A N 1
ATOM 774 C CA . LYS A 1 99 ? -9.445 -4.102 9.336 1 96.44 99 LYS A CA 1
ATOM 775 C C . LYS A 1 99 ? -8.055 -4.734 9.328 1 96.44 99 LYS A C 1
ATOM 777 O O . LYS A 1 99 ? -7.777 -5.613 8.508 1 96.44 99 LYS A O 1
ATOM 782 N N . THR A 1 100 ? -7.195 -4.301 10.172 1 97.56 100 THR A N 1
ATOM 783 C CA . THR A 1 100 ? -5.887 -4.93 10.312 1 97.56 100 THR A CA 1
ATOM 784 C C . THR A 1 100 ? -6.012 -6.289 10.984 1 97.56 100 THR A C 1
ATOM 786 O O . THR A 1 100 ? -6.582 -6.398 12.07 1 97.56 100 THR A O 1
ATOM 789 N N . LEU A 1 101 ? -5.461 -7.273 10.367 1 97.44 101 LEU A N 1
ATOM 790 C CA . LEU A 1 101 ? -5.539 -8.641 10.859 1 97.44 101 LEU A CA 1
ATOM 791 C C . LEU A 1 101 ? -4.293 -9 11.672 1 97.44 101 LEU A C 1
ATOM 793 O O . LEU A 1 101 ? -4.387 -9.695 12.68 1 97.44 101 LEU A O 1
ATOM 797 N N . SER A 1 102 ? -3.199 -8.539 11.227 1 96.88 102 SER A N 1
ATOM 798 C CA . SER A 1 102 ? -1.93 -8.797 11.898 1 96.88 102 SER A CA 1
ATOM 799 C C . SER A 1 102 ? -0.909 -7.707 11.586 1 96.88 102 SER A C 1
ATOM 801 O O . SER A 1 102 ? -0.9 -7.152 10.484 1 96.88 102 SER A O 1
ATOM 803 N N . LYS A 1 103 ? -0.168 -7.422 12.586 1 95.12 103 LYS A N 1
ATOM 804 C CA . LYS A 1 103 ? 0.951 -6.488 12.484 1 95.12 103 LYS A CA 1
ATOM 805 C C . LYS A 1 103 ? 2.236 -7.113 13.016 1 95.12 103 LYS A C 1
ATOM 807 O O . LYS A 1 103 ? 2.379 -7.312 14.227 1 95.12 103 LYS A O 1
ATOM 812 N N . GLN A 1 104 ? 3.102 -7.414 12.125 1 93.69 104 GLN A N 1
ATOM 813 C CA . GLN A 1 104 ? 4.434 -7.895 12.484 1 93.69 104 GLN A CA 1
ATOM 814 C C . GLN A 1 104 ? 5.496 -6.84 12.18 1 93.69 104 GLN A C 1
ATOM 816 O O . GLN A 1 104 ? 5.172 -5.727 11.766 1 93.69 104 GLN A O 1
ATOM 821 N N . GLU A 1 105 ? 6.746 -7.105 12.484 1 89.5 105 GLU A N 1
ATOM 822 C CA . GLU A 1 105 ? 7.836 -6.156 12.289 1 89.5 105 GLU A CA 1
ATOM 823 C C . GLU A 1 105 ? 7.934 -5.707 10.836 1 89.5 105 GLU A C 1
ATOM 825 O O . GLU A 1 105 ? 8.203 -4.535 10.555 1 89.5 105 GLU A O 1
ATOM 830 N N . ASP A 1 106 ? 7.676 -6.75 9.969 1 92.81 106 ASP A N 1
ATOM 831 C CA . ASP A 1 106 ? 7.945 -6.422 8.57 1 92.81 106 ASP A CA 1
ATOM 832 C C . ASP A 1 106 ? 6.773 -6.816 7.68 1 92.81 106 ASP A C 1
ATOM 834 O O . ASP A 1 106 ? 6.934 -6.961 6.465 1 92.81 106 ASP A O 1
ATOM 838 N N . LEU A 1 107 ? 5.652 -7.105 8.289 1 96.81 107 LEU A N 1
ATOM 839 C CA . LEU A 1 107 ? 4.477 -7.516 7.535 1 96.81 107 LEU A CA 1
ATOM 840 C C . LEU A 1 107 ? 3.197 -7.023 8.203 1 96.81 107 LEU A C 1
ATOM 842 O O . LEU A 1 107 ? 2.961 -7.305 9.383 1 96.81 107 LEU A O 1
ATOM 846 N N . ILE A 1 108 ? 2.424 -6.289 7.48 1 97.81 108 ILE A N 1
ATOM 847 C CA . ILE A 1 108 ? 1.082 -5.914 7.914 1 97.81 108 ILE A CA 1
ATOM 848 C C . ILE A 1 108 ? 0.044 -6.598 7.027 1 97.81 108 ILE A C 1
ATOM 850 O O . ILE A 1 108 ? 0.135 -6.551 5.801 1 97.81 108 ILE A O 1
ATOM 854 N N . THR A 1 109 ? -0.896 -7.25 7.609 1 98.38 109 THR A N 1
ATOM 855 C CA . THR A 1 109 ? -2.012 -7.859 6.898 1 98.38 109 THR A CA 1
ATOM 856 C C . THR A 1 109 ? -3.328 -7.191 7.277 1 98.38 109 THR A C 1
ATOM 858 O O . THR A 1 109 ? -3.617 -7 8.461 1 98.38 109 THR A O 1
ATOM 861 N N . ALA A 1 110 ? -4.062 -6.852 6.281 1 98.25 110 ALA A N 1
ATOM 862 C CA . ALA A 1 110 ? -5.348 -6.199 6.5 1 98.25 110 ALA A CA 1
ATOM 863 C C . ALA A 1 110 ? -6.426 -6.793 5.598 1 98.25 110 ALA A C 1
ATOM 865 O O . ALA A 1 110 ? -6.117 -7.418 4.582 1 98.25 110 ALA A O 1
ATOM 866 N N . MET A 1 111 ? -7.637 -6.664 6.031 1 97.94 111 MET A N 1
ATOM 867 C CA . MET A 1 111 ? -8.812 -7.02 5.238 1 97.94 111 MET A CA 1
ATOM 868 C C . MET A 1 111 ? -9.508 -5.773 4.703 1 97.94 111 MET A C 1
ATOM 870 O O . MET A 1 111 ? -9.797 -4.848 5.465 1 97.94 111 MET A O 1
ATOM 874 N N . VAL A 1 112 ? -9.617 -5.719 3.395 1 97.12 112 VAL A N 1
ATOM 875 C CA . VAL A 1 112 ? -10.398 -4.66 2.756 1 97.12 112 VAL A CA 1
ATOM 876 C C . VAL A 1 112 ? -11.812 -5.152 2.471 1 97.12 112 VAL A C 1
ATOM 878 O O . VAL A 1 112 ? -12 -6.109 1.712 1 97.12 112 VAL A O 1
ATOM 881 N N . GLN A 1 113 ? -12.688 -4.504 3.113 1 94.12 113 GLN A N 1
ATOM 882 C CA . GLN A 1 113 ? -14.086 -4.91 2.988 1 94.12 113 GLN A CA 1
ATOM 883 C C . GLN A 1 113 ? -14.859 -3.949 2.09 1 94.12 113 GLN A C 1
ATOM 885 O O . GLN A 1 113 ? -14.602 -2.742 2.1 1 94.12 113 GLN A O 1
ATOM 890 N N . LEU A 1 114 ? -15.703 -4.586 1.238 1 81.38 114 LEU A N 1
ATOM 891 C CA . LEU A 1 114 ? -16.547 -3.748 0.4 1 81.38 114 LEU A CA 1
ATOM 892 C C . LEU A 1 114 ? -17.797 -3.293 1.165 1 81.38 114 LEU A C 1
ATOM 894 O O . LEU A 1 114 ? -18.328 -4.043 1.985 1 81.38 114 LEU A O 1
ATOM 898 N N . GLY A 1 115 ? -17.734 -2.105 1.649 1 62.56 115 GLY A 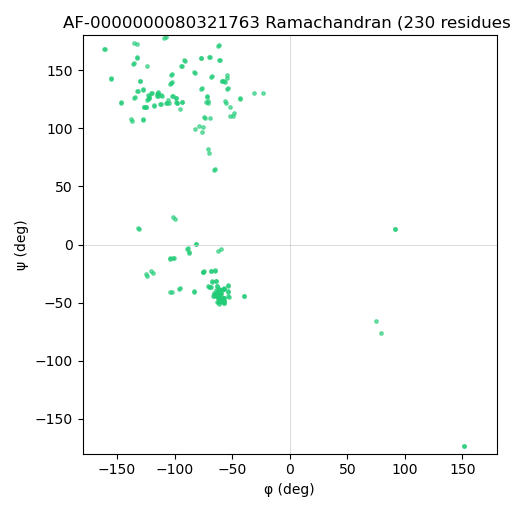N 1
ATOM 899 C CA . GLY A 1 115 ? -18.812 -1.516 2.432 1 62.56 115 GLY A CA 1
ATOM 900 C C . GLY A 1 115 ? -20.156 -2.148 2.16 1 62.56 115 GLY A C 1
ATOM 901 O O . GLY A 1 115 ? -20.375 -2.736 1.098 1 62.56 115 GLY A O 1
ATOM 902 N N . ASP A 1 116 ? -20.875 -2.525 3.334 1 52.12 116 ASP A N 1
ATOM 903 C CA . ASP A 1 116 ? -22.312 -2.809 3.258 1 52.12 116 ASP A CA 1
ATOM 904 C C . ASP A 1 116 ? -23.062 -1.673 2.568 1 52.12 116 ASP A C 1
ATOM 906 O O . ASP A 1 116 ? -22.672 -0.508 2.68 1 52.12 116 ASP A O 1
ATOM 910 N N . ARG A 1 117 ? -23.781 -1.868 1.369 1 40.53 117 ARG A N 1
ATOM 911 C CA . ARG A 1 117 ? -24.797 -0.853 1.099 1 40.53 117 ARG A CA 1
ATOM 912 C C . ARG A 1 117 ? -25.578 -0.515 2.361 1 40.53 117 ARG A C 1
ATOM 914 O O . ARG A 1 117 ? -25.906 -1.401 3.154 1 40.53 117 ARG A O 1
ATOM 921 N N . MET B 1 1 ? -18.719 -10.969 5.914 1 52.5 1 MET B N 1
ATOM 922 C CA . MET B 1 1 ? -18.516 -9.867 4.977 1 52.5 1 MET B CA 1
ATOM 923 C C . MET B 1 1 ? -17.312 -10.133 4.078 1 52.5 1 MET B C 1
ATOM 925 O O . MET B 1 1 ? -16.312 -10.688 4.531 1 52.5 1 MET B O 1
ATOM 929 N N . GLU B 1 2 ? -17.547 -10.242 2.697 1 82.44 2 GLU B N 1
ATOM 930 C CA . GLU B 1 2 ? -16.516 -10.641 1.746 1 82.44 2 GLU B CA 1
ATOM 931 C C . GLU B 1 2 ? -15.469 -9.547 1.568 1 82.44 2 GLU B C 1
ATOM 933 O O . GLU B 1 2 ? -15.781 -8.359 1.681 1 82.44 2 GLU B O 1
ATOM 938 N N . GLY B 1 3 ? -14.242 -9.875 1.805 1 92.69 3 GLY B N 1
ATOM 939 C CA . GLY B 1 3 ? -13.188 -8.883 1.661 1 92.69 3 GLY B CA 1
ATOM 940 C C . GLY B 1 3 ? -11.969 -9.414 0.918 1 92.69 3 GLY B C 1
ATOM 941 O O . GLY B 1 3 ? -12 -10.516 0.373 1 92.69 3 GLY B O 1
ATOM 942 N N . VAL B 1 4 ? -11.102 -8.555 0.657 1 96.62 4 VAL B N 1
ATOM 943 C CA . VAL B 1 4 ? -9.828 -8.867 0.009 1 96.62 4 VAL B CA 1
ATOM 944 C C . VAL B 1 4 ? -8.68 -8.602 0.977 1 96.62 4 VAL B C 1
ATOM 946 O O . VAL B 1 4 ? -8.617 -7.547 1.606 1 96.62 4 VAL B O 1
ATOM 949 N N . GLN B 1 5 ? -7.875 -9.609 1.108 1 97.62 5 GLN B N 1
ATOM 950 C CA . GLN B 1 5 ? -6.723 -9.438 1.986 1 97.62 5 GLN B CA 1
ATOM 951 C C . GLN B 1 5 ? -5.637 -8.602 1.312 1 97.62 5 GLN B C 1
ATOM 953 O O . GLN B 1 5 ? -5.324 -8.812 0.137 1 97.62 5 GLN B O 1
ATOM 958 N N . LEU B 1 6 ? -5.109 -7.668 2.039 1 98.62 6 LEU B N 1
ATOM 959 C CA . LEU B 1 6 ? -4.031 -6.777 1.626 1 98.62 6 LEU B CA 1
ATOM 960 C C . LEU B 1 6 ? -2.801 -6.965 2.508 1 98.62 6 LEU B C 1
ATOM 962 O O . LEU B 1 6 ? -2.875 -6.793 3.727 1 98.62 6 LEU B O 1
ATOM 966 N N . ASN B 1 7 ? -1.695 -7.34 1.912 1 98.62 7 ASN B N 1
ATOM 967 C CA . ASN B 1 7 ? -0.434 -7.508 2.625 1 98.62 7 ASN B CA 1
ATOM 968 C C . ASN B 1 7 ? 0.551 -6.391 2.297 1 98.62 7 ASN B C 1
ATOM 970 O O . ASN B 1 7 ? 0.869 -6.16 1.129 1 98.62 7 ASN B O 1
ATOM 974 N N . LEU B 1 8 ? 0.979 -5.699 3.318 1 98.44 8 LEU B N 1
ATOM 975 C CA . LEU B 1 8 ? 2.043 -4.707 3.188 1 98.44 8 LEU B CA 1
ATOM 976 C C . LEU B 1 8 ? 3.385 -5.293 3.611 1 98.44 8 LEU B C 1
ATOM 978 O O . LEU B 1 8 ? 3.547 -5.723 4.758 1 98.44 8 LEU B O 1
ATOM 982 N N . ILE B 1 9 ? 4.305 -5.25 2.686 1 97.06 9 ILE B N 1
ATOM 983 C CA . ILE B 1 9 ? 5.59 -5.898 2.928 1 97.06 9 ILE B CA 1
ATOM 984 C C . ILE B 1 9 ? 6.699 -4.848 2.975 1 97.06 9 ILE B C 1
ATOM 986 O O . ILE B 1 9 ? 6.859 -4.066 2.035 1 97.06 9 ILE B O 1
ATOM 990 N N . SER B 1 10 ? 7.469 -4.93 4.027 1 94.62 10 SER B N 1
ATOM 991 C CA . SER B 1 10 ? 8.492 -3.91 4.246 1 94.62 10 SER B CA 1
ATOM 992 C C . SER B 1 10 ? 9.695 -4.137 3.346 1 94.62 10 SER B C 1
ATOM 994 O O . SER B 1 10 ? 9.906 -5.242 2.84 1 94.62 10 SER B O 1
ATOM 996 N N . LYS B 1 11 ? 10.453 -3.119 3.174 1 92.25 11 LYS B N 1
ATOM 997 C CA . LYS B 1 11 ? 11.719 -3.221 2.459 1 92.25 11 LYS B CA 1
ATOM 998 C C . LYS B 1 11 ? 12.672 -4.191 3.154 1 92.25 11 LYS B C 1
ATOM 1000 O O . LYS B 1 11 ? 13.367 -4.969 2.498 1 92.25 11 LYS B O 1
ATOM 1005 N N . GLU B 1 12 ? 12.758 -4.125 4.445 1 91.62 12 GLU B N 1
ATOM 1006 C CA . GLU B 1 12 ? 13.648 -4.977 5.23 1 91.62 12 GLU B CA 1
ATOM 1007 C C . GLU B 1 12 ? 13.352 -6.453 4.98 1 91.62 12 GLU B C 1
ATOM 1009 O O . GLU B 1 12 ? 14.273 -7.258 4.812 1 91.62 12 GLU B O 1
ATOM 1014 N N . LYS B 1 13 ? 12.133 -6.805 4.992 1 94.06 13 LYS B N 1
ATOM 1015 C CA . LYS B 1 13 ? 11.758 -8.188 4.719 1 94.06 13 LYS B CA 1
ATOM 1016 C C . LYS B 1 13 ? 12.188 -8.609 3.314 1 94.06 13 LYS B C 1
ATOM 1018 O O . LYS B 1 13 ? 12.734 -9.695 3.125 1 94.06 13 LYS B O 1
ATOM 1023 N N . LEU B 1 14 ? 11.922 -7.77 2.354 1 95.75 14 LEU B N 1
ATOM 1024 C CA . LEU B 1 14 ? 12.289 -8.062 0.973 1 95.75 14 LEU B CA 1
ATOM 1025 C C . LEU B 1 14 ? 13.797 -8.258 0.842 1 95.75 14 LEU B C 1
ATOM 1027 O O . LEU B 1 14 ? 14.25 -9.141 0.106 1 95.75 14 LEU B O 1
ATOM 1031 N N . ASP B 1 15 ? 14.539 -7.422 1.584 1 93 15 ASP B N 1
ATOM 1032 C CA . ASP B 1 15 ? 16 -7.445 1.491 1 93 15 ASP B CA 1
ATOM 1033 C C . ASP B 1 15 ? 16.562 -8.742 2.076 1 93 15 ASP B C 1
ATOM 1035 O O . ASP B 1 15 ? 17.688 -9.133 1.756 1 93 15 ASP B O 1
ATOM 1039 N N . ARG B 1 16 ? 15.828 -9.359 2.91 1 96.12 16 ARG B N 1
ATOM 1040 C CA . ARG B 1 16 ? 16.281 -10.578 3.562 1 96.12 16 ARG B CA 1
ATOM 1041 C C . ARG B 1 16 ? 15.961 -11.805 2.717 1 96.12 16 ARG B C 1
ATOM 1043 O O . ARG B 1 16 ? 16.406 -12.914 3.023 1 96.12 16 ARG B O 1
ATOM 1050 N N . MET B 1 17 ? 15.219 -11.586 1.644 1 96.94 17 MET B N 1
ATOM 1051 C CA . MET B 1 17 ? 14.781 -12.703 0.805 1 96.94 17 MET B CA 1
ATOM 1052 C C . MET B 1 17 ? 15.625 -12.789 -0.464 1 96.94 17 MET B C 1
ATOM 1054 O O . MET B 1 17 ? 16.047 -11.766 -1.011 1 96.94 17 MET B O 1
ATOM 1058 N N . SER B 1 18 ? 15.789 -13.992 -0.858 1 97.75 18 SER B N 1
ATOM 1059 C CA . SER B 1 18 ? 16.312 -14.172 -2.209 1 97.75 18 SER B CA 1
ATOM 1060 C C . SER B 1 18 ? 15.281 -13.766 -3.258 1 97.75 18 SER B C 1
ATOM 1062 O O . SER B 1 18 ? 14.086 -13.656 -2.955 1 97.75 18 SER B O 1
ATOM 1064 N N . SER B 1 19 ? 15.758 -13.508 -4.496 1 97.38 19 SER B N 1
ATOM 1065 C CA . SER B 1 19 ? 14.867 -13.125 -5.59 1 97.38 19 SER B CA 1
ATOM 1066 C C . SER B 1 19 ? 13.727 -14.125 -5.754 1 97.38 19 SER B C 1
ATOM 1068 O O . SER B 1 19 ? 12.562 -13.734 -5.848 1 97.38 19 SER B O 1
ATOM 1070 N N . MET B 1 20 ? 14.086 -15.422 -5.715 1 98.12 20 MET B N 1
ATOM 1071 C CA . MET B 1 20 ? 13.07 -16.453 -5.949 1 98.12 20 MET B CA 1
ATOM 1072 C C . MET B 1 20 ? 12.094 -16.516 -4.785 1 98.12 20 MET B C 1
ATOM 1074 O O . MET B 1 20 ? 10.898 -16.781 -4.984 1 98.12 20 MET B O 1
ATOM 1078 N N . GLU B 1 21 ? 12.57 -16.328 -3.613 1 98.19 21 GLU B N 1
ATOM 1079 C CA . GLU B 1 21 ? 11.688 -16.312 -2.451 1 98.19 21 GLU B CA 1
ATOM 1080 C C . GLU B 1 21 ? 10.68 -15.172 -2.545 1 98.19 21 GLU B C 1
ATOM 1082 O O . GLU B 1 21 ? 9.5 -15.352 -2.244 1 98.19 21 GLU B O 1
ATOM 1087 N N . LYS B 1 22 ? 11.156 -14.016 -2.945 1 97.88 22 LYS B N 1
ATOM 1088 C CA . LYS B 1 22 ? 10.281 -12.867 -3.152 1 97.88 22 LYS B CA 1
ATOM 1089 C C . LYS B 1 22 ? 9.188 -13.188 -4.168 1 97.88 22 LYS B C 1
ATOM 1091 O O . LYS B 1 22 ? 8 -12.961 -3.904 1 97.88 22 LYS B O 1
ATOM 1096 N N . LEU B 1 23 ? 9.602 -13.703 -5.289 1 98.5 23 LEU B N 1
ATOM 1097 C CA . LEU B 1 23 ? 8.703 -13.969 -6.402 1 98.5 23 LEU B CA 1
ATOM 1098 C C . LEU B 1 23 ? 7.648 -15 -6.016 1 98.5 23 LEU B C 1
ATOM 1100 O O . LEU B 1 23 ? 6.469 -14.844 -6.332 1 98.5 23 LEU B O 1
ATOM 1104 N N . ARG B 1 24 ? 8.062 -16.062 -5.328 1 98.2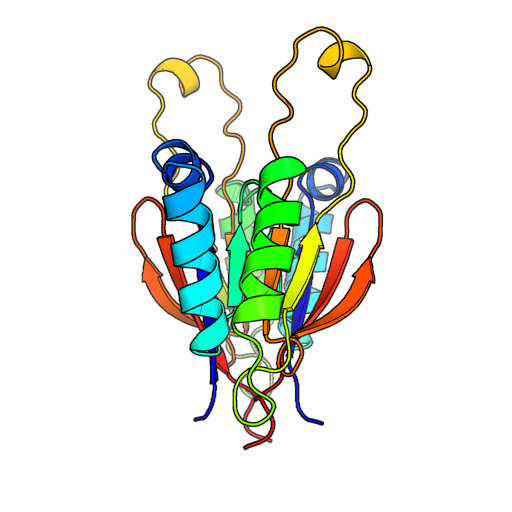5 24 ARG B N 1
ATOM 1105 C CA . ARG B 1 24 ? 7.133 -17.109 -4.91 1 98.25 24 ARG B CA 1
ATOM 1106 C C . ARG B 1 24 ? 6.133 -16.578 -3.887 1 98.25 24 ARG B C 1
ATOM 1108 O O . ARG B 1 24 ? 4.945 -16.906 -3.941 1 98.25 24 ARG B O 1
ATOM 1115 N N . MET B 1 25 ? 6.648 -15.82 -2.939 1 98.38 25 MET B N 1
ATOM 1116 C CA . MET B 1 25 ? 5.762 -15.234 -1.94 1 98.38 25 MET B CA 1
ATOM 1117 C C . MET B 1 25 ? 4.688 -14.383 -2.602 1 98.38 25 MET B C 1
ATOM 1119 O O . MET B 1 25 ? 3.508 -14.492 -2.264 1 98.38 25 MET B O 1
ATOM 1123 N N . ILE B 1 26 ? 5.117 -13.492 -3.523 1 98.38 26 ILE B N 1
ATOM 1124 C CA . ILE B 1 26 ? 4.203 -12.586 -4.207 1 98.38 26 ILE B CA 1
ATOM 1125 C C . ILE B 1 26 ? 3.201 -13.391 -5.031 1 98.38 26 ILE B C 1
ATOM 1127 O O . ILE B 1 26 ? 1.989 -13.195 -4.914 1 98.38 26 ILE B O 1
ATOM 1131 N N . LEU B 1 27 ? 3.721 -14.344 -5.844 1 98 27 LEU B N 1
ATOM 1132 C CA . LEU B 1 27 ? 2.869 -15.117 -6.738 1 98 27 LEU B CA 1
ATOM 1133 C C . LEU B 1 27 ? 1.866 -15.953 -5.949 1 98 27 LEU B C 1
ATOM 1135 O O . LEU B 1 27 ? 0.688 -16.016 -6.309 1 98 27 LEU B O 1
ATOM 1139 N N . ASP B 1 28 ? 2.328 -16.609 -4.879 1 97.25 28 ASP B N 1
ATOM 1140 C CA . ASP B 1 28 ? 1.432 -17.391 -4.043 1 97.25 28 ASP B CA 1
ATOM 1141 C C . ASP B 1 28 ? 0.328 -16.531 -3.443 1 97.25 28 ASP B C 1
ATOM 1143 O O . ASP B 1 28 ? -0.833 -16.938 -3.393 1 97.25 28 ASP B O 1
ATOM 1147 N N . SER B 1 29 ? 0.671 -15.367 -2.992 1 97.75 29 SER B N 1
ATOM 1148 C CA . SER B 1 29 ? -0.31 -14.453 -2.42 1 97.75 29 SER B CA 1
ATOM 1149 C C . SER B 1 29 ? -1.363 -14.055 -3.447 1 97.75 29 SER B C 1
ATOM 1151 O O . SER B 1 29 ? -2.562 -14.094 -3.164 1 97.75 29 SER B O 1
ATOM 1153 N N . VAL B 1 30 ? -0.919 -13.703 -4.633 1 97.44 30 VAL B N 1
ATOM 1154 C CA . VAL B 1 30 ? -1.816 -13.211 -5.676 1 97.44 30 VAL B CA 1
ATOM 1155 C C . VAL B 1 30 ? -2.719 -14.344 -6.156 1 97.44 30 VAL B C 1
ATOM 1157 O O . VAL B 1 30 ? -3.908 -14.133 -6.41 1 97.44 30 VAL B O 1
ATOM 1160 N N . LYS B 1 31 ? -2.25 -15.492 -6.238 1 95.5 31 LYS B N 1
ATOM 1161 C CA . LYS B 1 31 ? -3.041 -16.656 -6.641 1 95.5 31 LYS B CA 1
ATOM 1162 C C . LYS B 1 31 ? -4.141 -16.938 -5.625 1 95.5 31 LYS B C 1
ATOM 1164 O O . LYS B 1 31 ? -5.195 -17.469 -5.984 1 95.5 31 LYS B O 1
ATOM 1169 N N . GLU B 1 32 ? -3.854 -16.625 -4.406 1 94.81 32 GLU B N 1
ATOM 1170 C CA . GLU B 1 32 ? -4.836 -16.828 -3.346 1 94.81 32 GLU B CA 1
ATOM 1171 C C . GLU B 1 32 ? -5.848 -15.695 -3.305 1 94.81 32 GLU B C 1
ATOM 1173 O O . GLU B 1 32 ? -6.719 -15.656 -2.434 1 94.81 32 GLU B O 1
ATOM 1178 N N . GLY B 1 33 ? -5.711 -14.742 -4.18 1 94.81 33 GLY B N 1
ATOM 1179 C CA . GLY B 1 33 ? -6.656 -13.641 -4.273 1 94.81 33 GLY B CA 1
ATOM 1180 C C . GLY B 1 33 ? -6.262 -12.445 -3.428 1 94.81 33 GLY B C 1
ATOM 1181 O O . GLY B 1 33 ? -7.066 -11.539 -3.221 1 94.81 33 GLY B O 1
ATOM 1182 N N . LYS B 1 34 ? -4.973 -12.461 -2.949 1 97.25 34 LYS B N 1
ATOM 1183 C CA . LYS B 1 34 ? -4.508 -11.391 -2.07 1 97.25 34 LYS B CA 1
ATOM 1184 C C . LYS B 1 34 ? -3.811 -10.289 -2.863 1 97.25 34 LYS B C 1
ATOM 1186 O O . LYS B 1 34 ? -3.314 -10.531 -3.965 1 97.25 34 LYS B O 1
ATOM 1191 N N . ILE B 1 35 ? -3.848 -9.125 -2.326 1 98.44 35 ILE B N 1
ATOM 1192 C CA . ILE B 1 35 ? -3.119 -7.984 -2.865 1 98.44 35 ILE B CA 1
ATOM 1193 C C . ILE B 1 35 ? -1.862 -7.734 -2.035 1 98.44 35 ILE B C 1
ATOM 1195 O O . ILE B 1 35 ? -1.892 -7.84 -0.807 1 98.44 35 ILE B O 1
ATOM 1199 N N . VAL B 1 36 ? -0.826 -7.422 -2.715 1 98.75 36 VAL B N 1
ATOM 1200 C CA . VAL B 1 36 ? 0.449 -7.168 -2.053 1 98.75 36 VAL B CA 1
ATOM 1201 C C . VAL B 1 36 ? 0.921 -5.75 -2.367 1 98.75 36 VAL B C 1
ATOM 1203 O O . VAL B 1 36 ? 0.859 -5.309 -3.518 1 98.75 36 VAL B O 1
ATOM 1206 N N . VAL B 1 37 ? 1.29 -5.016 -1.341 1 98.56 37 VAL B N 1
ATOM 1207 C CA . VAL B 1 37 ? 1.985 -3.746 -1.507 1 98.56 37 VAL B CA 1
ATOM 1208 C C . VAL B 1 37 ? 3.42 -3.871 -1 1 98.56 37 VAL B C 1
ATOM 1210 O O . VAL B 1 37 ? 3.646 -4.168 0.175 1 98.56 37 VAL B O 1
ATOM 1213 N N . LEU B 1 38 ? 4.371 -3.613 -1.89 1 97.31 38 LEU B N 1
ATOM 1214 C CA . LEU B 1 38 ? 5.789 -3.688 -1.558 1 97.31 38 LEU B CA 1
ATOM 1215 C C . LEU B 1 38 ? 6.348 -2.301 -1.257 1 97.31 38 LEU B C 1
ATOM 1217 O O . LEU B 1 38 ? 6.176 -1.371 -2.049 1 97.31 38 LEU B O 1
ATOM 1221 N N . GLU B 1 39 ? 6.949 -2.201 -0.114 1 94.19 39 GLU B N 1
ATOM 1222 C CA . GLU B 1 39 ? 7.562 -0.932 0.263 1 94.19 39 GLU B CA 1
ATOM 1223 C C . GLU B 1 39 ? 8.695 -0.564 -0.688 1 94.19 39 GLU B C 1
ATOM 1225 O O . GLU B 1 39 ? 8.922 0.616 -0.969 1 94.19 39 GLU B O 1
ATOM 1230 N N . SER B 1 40 ? 9.352 -1.677 -1.072 1 90.81 40 SER B N 1
ATOM 1231 C CA . SER B 1 40 ? 10.352 -1.511 -2.115 1 90.81 40 SER B CA 1
ATOM 1232 C C . SER B 1 40 ? 10.055 -2.393 -3.322 1 90.81 40 SER B C 1
ATOM 1234 O O . SER B 1 40 ? 9.789 -3.588 -3.172 1 90.81 40 SER B O 1
ATOM 1236 N N . GLY B 1 41 ? 10.016 -1.803 -4.484 1 88.62 41 GLY B N 1
ATOM 1237 C CA . GLY B 1 41 ? 9.695 -2.51 -5.715 1 88.62 41 GLY B CA 1
ATOM 1238 C C . GLY B 1 41 ? 10.68 -3.619 -6.039 1 88.62 41 GLY B C 1
ATOM 1239 O O . GLY B 1 41 ? 11.672 -3.799 -5.336 1 88.62 41 GLY B O 1
ATOM 1240 N N . LEU B 1 42 ? 10.359 -4.34 -6.969 1 93.62 42 LEU B N 1
ATOM 1241 C CA . LEU B 1 42 ? 11.203 -5.395 -7.523 1 93.62 42 LEU B CA 1
ATOM 1242 C C . LEU B 1 42 ? 12.203 -4.82 -8.523 1 93.62 42 LEU B C 1
ATOM 1244 O O . LEU B 1 42 ? 11.945 -3.783 -9.141 1 93.62 42 LEU B O 1
ATOM 1248 N N . SER B 1 43 ? 13.359 -5.426 -8.602 1 90.94 43 SER B N 1
ATOM 1249 C CA . SER B 1 43 ? 14.242 -5.055 -9.695 1 90.94 43 SER B CA 1
ATOM 1250 C C . SER B 1 43 ? 13.602 -5.355 -11.047 1 90.94 43 SER B C 1
ATOM 1252 O O . SER B 1 43 ? 12.664 -6.148 -11.133 1 90.94 43 SER B O 1
ATOM 1254 N N . PRO B 1 44 ? 14.086 -4.688 -12.094 1 91.44 44 PRO B N 1
ATOM 1255 C CA . PRO B 1 44 ? 13.555 -4.988 -13.422 1 91.44 44 PRO B CA 1
ATOM 1256 C C . PRO B 1 44 ? 13.617 -6.477 -13.758 1 91.44 44 PRO B C 1
ATOM 1258 O O . PRO B 1 44 ? 12.68 -7.016 -14.359 1 91.44 44 PRO B O 1
ATOM 1261 N N . GLU B 1 45 ? 14.695 -7.129 -13.383 1 95 45 GLU B N 1
ATOM 1262 C CA . GLU B 1 45 ? 14.844 -8.562 -13.633 1 95 45 GLU B CA 1
ATOM 1263 C C . GLU B 1 45 ? 13.82 -9.367 -12.828 1 95 45 GLU B C 1
ATOM 1265 O O . GLU B 1 45 ? 13.242 -10.32 -13.344 1 95 45 GLU B O 1
ATOM 1270 N N . GLU B 1 46 ? 13.617 -9.008 -11.625 1 96.19 46 GLU B N 1
ATOM 1271 C CA . GLU B 1 46 ? 12.633 -9.695 -10.797 1 96.19 46 GLU B CA 1
ATOM 1272 C C . GLU B 1 46 ? 11.219 -9.508 -11.352 1 96.19 46 GLU B C 1
ATOM 1274 O O . GLU B 1 46 ? 10.422 -10.453 -11.359 1 96.19 46 GLU B O 1
ATOM 1279 N N . GLU B 1 47 ? 10.867 -8.359 -11.758 1 94.94 47 GLU B N 1
ATOM 1280 C CA . GLU B 1 47 ? 9.562 -8.086 -12.352 1 94.94 47 GLU B CA 1
ATOM 1281 C C . GLU B 1 47 ? 9.336 -8.945 -13.594 1 94.94 47 GLU B C 1
ATOM 1283 O O . GLU B 1 47 ? 8.258 -9.516 -13.766 1 94.94 47 GLU B O 1
ATOM 1288 N N . ALA B 1 48 ? 10.305 -8.977 -14.438 1 95.88 48 ALA B N 1
ATOM 1289 C CA . ALA B 1 48 ? 10.211 -9.789 -15.648 1 95.88 48 ALA B CA 1
ATOM 1290 C C . ALA B 1 48 ? 9.984 -11.258 -15.312 1 95.88 48 ALA B C 1
ATOM 1292 O O . ALA B 1 48 ? 9.148 -11.922 -15.922 1 95.88 48 ALA B O 1
ATOM 1293 N N . LYS B 1 49 ? 10.781 -11.688 -14.391 1 97.69 49 LYS B N 1
ATOM 1294 C CA . LYS B 1 49 ? 10.648 -13.086 -13.984 1 97.69 49 LYS B CA 1
ATOM 1295 C C . LYS B 1 49 ? 9.281 -13.344 -13.359 1 97.69 49 LYS B C 1
ATOM 1297 O O . LYS B 1 49 ? 8.688 -14.406 -13.562 1 97.69 49 LYS B O 1
ATOM 1302 N N . LEU B 1 50 ? 8.781 -12.43 -12.57 1 97.69 50 LEU B N 1
ATOM 1303 C CA . LEU B 1 50 ? 7.445 -12.555 -11.992 1 97.69 50 LEU B CA 1
ATOM 1304 C C . LEU B 1 50 ? 6.391 -12.719 -13.086 1 97.69 50 LEU B C 1
ATOM 1306 O O . LEU B 1 50 ? 5.508 -13.57 -12.977 1 97.69 50 LEU B O 1
ATOM 1310 N N . ILE B 1 51 ? 6.434 -11.914 -14.133 1 96.44 51 ILE B N 1
ATOM 1311 C CA . ILE B 1 51 ? 5.488 -11.969 -15.242 1 96.44 51 ILE B CA 1
ATOM 1312 C C . ILE B 1 51 ? 5.602 -13.312 -15.953 1 96.44 51 ILE B C 1
ATOM 1314 O O . ILE B 1 51 ? 4.586 -13.922 -16.297 1 96.44 51 ILE B O 1
ATOM 1318 N N . GLU B 1 52 ? 6.82 -13.773 -16.125 1 97.31 52 GLU B N 1
ATOM 1319 C CA . GLU B 1 52 ? 7.051 -15.07 -16.75 1 97.31 52 GLU B CA 1
ATOM 1320 C C . GLU B 1 52 ? 6.422 -16.203 -15.945 1 97.31 52 GLU B C 1
ATOM 1322 O O . GLU B 1 52 ? 5.703 -17.047 -16.484 1 97.31 52 GLU B O 1
ATOM 1327 N N . LEU B 1 53 ? 6.73 -16.203 -14.656 1 97.12 53 LEU B N 1
ATOM 1328 C CA . LEU B 1 53 ? 6.18 -17.234 -13.781 1 97.12 53 LEU B CA 1
ATOM 1329 C C . LEU B 1 53 ? 4.656 -17.156 -13.758 1 97.12 53 LEU B C 1
ATOM 1331 O O . LEU B 1 53 ? 3.986 -18.188 -13.68 1 97.12 53 LEU B O 1
ATOM 1335 N N . THR B 1 54 ? 4.172 -15.938 -13.773 1 96.5 54 THR B N 1
ATOM 1336 C CA . THR B 1 54 ? 2.727 -15.742 -13.812 1 96.5 54 THR B CA 1
ATOM 1337 C C . THR B 1 54 ? 2.121 -16.406 -15.047 1 96.5 54 THR B C 1
ATOM 1339 O O . THR B 1 54 ? 1.096 -17.078 -14.961 1 96.5 54 THR B O 1
ATOM 1342 N N . MET B 1 55 ? 2.648 -16.188 -16.203 1 95.31 55 MET B N 1
ATOM 1343 C CA . MET B 1 55 ? 2.154 -16.75 -17.469 1 95.31 55 MET B CA 1
ATOM 1344 C C . MET B 1 55 ? 2.033 -18.266 -17.375 1 95.31 55 MET B C 1
ATOM 1346 O O . MET B 1 55 ? 1.094 -18.844 -17.922 1 95.31 55 MET B O 1
ATOM 1350 N N . LEU B 1 56 ? 2.936 -18.875 -16.656 1 92.69 56 LEU B N 1
ATOM 1351 C CA . LEU B 1 56 ? 2.963 -20.328 -16.516 1 92.69 56 LEU B CA 1
ATOM 1352 C C . LEU B 1 56 ? 1.864 -20.812 -15.578 1 92.69 56 LEU B C 1
ATOM 1354 O O . LEU B 1 56 ? 1.465 -21.969 -15.633 1 92.69 56 LEU B O 1
ATOM 1358 N N . GLU B 1 57 ? 1.44 -19.891 -14.719 1 91.12 57 GLU B N 1
ATOM 1359 C CA . GLU B 1 57 ? 0.509 -20.297 -13.672 1 91.12 57 GLU B CA 1
ATOM 1360 C C . GLU B 1 57 ? -0.923 -19.906 -14.023 1 91.12 57 GLU B C 1
ATOM 1362 O O . GLU B 1 57 ? -1.864 -20.281 -13.32 1 91.12 57 GLU B O 1
ATOM 1367 N N . ILE B 1 58 ? -1.022 -19.078 -15.07 1 89.69 58 ILE B N 1
ATOM 1368 C CA . ILE B 1 58 ? -2.359 -18.641 -15.461 1 89.69 58 ILE B CA 1
ATOM 1369 C C . ILE B 1 58 ? -3.246 -19.859 -15.727 1 89.69 58 ILE B C 1
ATOM 1371 O O . ILE B 1 58 ? -2.834 -20.797 -16.406 1 89.69 58 ILE B O 1
ATOM 1375 N N . ASP B 1 59 ? -4.266 -19.844 -14.977 1 83.81 59 ASP B N 1
ATOM 1376 C CA . ASP B 1 59 ? -5.312 -20.828 -15.266 1 83.81 59 ASP B CA 1
ATOM 1377 C C . ASP B 1 59 ? -6.652 -20.141 -15.516 1 83.81 59 ASP B C 1
ATOM 1379 O O . ASP B 1 59 ? -7.02 -19.203 -14.805 1 83.81 59 ASP B O 1
ATOM 1383 N N . HIS B 1 60 ? -7.328 -20.344 -16.594 1 77.62 60 HIS B N 1
ATOM 1384 C CA . HIS B 1 60 ? -8.477 -19.625 -17.125 1 77.62 60 HIS B CA 1
ATOM 1385 C C . HIS B 1 60 ? -9.672 -19.703 -16.188 1 77.62 60 HIS B C 1
ATOM 1387 O O . HIS B 1 60 ? -10.633 -18.953 -16.328 1 77.62 60 HIS B O 1
ATOM 1393 N N . GLU B 1 61 ? -9.469 -20.484 -15.156 1 82.62 61 GLU B N 1
ATOM 1394 C CA . GLU B 1 61 ? -10.609 -20.641 -14.266 1 82.62 61 GLU B CA 1
ATOM 1395 C C . GLU B 1 61 ? -10.453 -19.797 -13.008 1 82.62 61 GLU B C 1
ATOM 1397 O O . GLU B 1 61 ? -11.406 -19.156 -12.555 1 82.62 61 GLU B O 1
ATOM 1402 N N . ASN B 1 62 ? -9.273 -19.719 -12.422 1 80.62 62 ASN B N 1
ATOM 1403 C CA . ASN B 1 62 ? -9.117 -19.172 -11.078 1 80.62 62 ASN B CA 1
ATOM 1404 C C . ASN B 1 62 ? -8.117 -18.016 -11.055 1 80.62 62 ASN B C 1
ATOM 1406 O O . ASN B 1 62 ? -8.211 -17.125 -10.219 1 80.62 62 A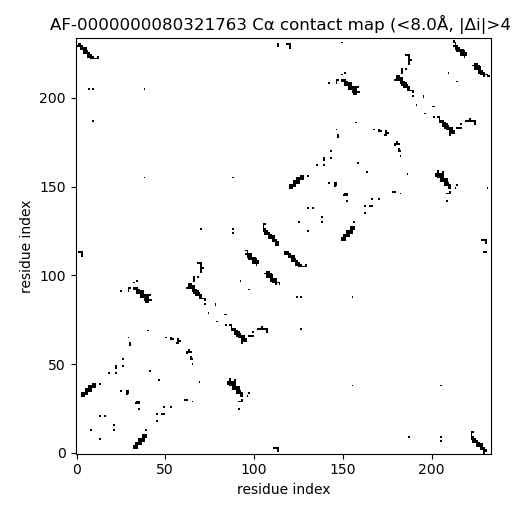SN B O 1
ATOM 1410 N N . PHE B 1 63 ? -7.199 -17.969 -11.914 1 90.12 63 PHE B N 1
ATOM 1411 C CA . PHE B 1 63 ? -6.094 -17.016 -11.922 1 90.12 63 PHE B CA 1
ATOM 1412 C C . PHE B 1 63 ? -5.84 -16.5 -13.336 1 90.12 63 PHE B C 1
ATOM 1414 O O . PHE B 1 63 ? -5.16 -17.141 -14.125 1 90.12 63 PHE B O 1
ATOM 1421 N N . VAL B 1 64 ? -6.18 -15.273 -13.617 1 89.19 64 VAL B N 1
ATOM 1422 C CA . VAL B 1 64 ? -6.188 -14.789 -14.992 1 89.19 64 VAL B CA 1
ATOM 1423 C C . VAL B 1 64 ? -4.969 -13.906 -15.242 1 89.19 64 VAL B C 1
ATOM 1425 O O . VAL B 1 64 ? -4.715 -13.492 -16.375 1 89.19 64 VAL B O 1
ATOM 1428 N N . GLY B 1 65 ? -4.281 -13.523 -14.242 1 93.38 65 GLY B N 1
ATOM 1429 C CA . GLY B 1 65 ? -3.117 -12.664 -14.383 1 93.38 65 GLY B CA 1
ATOM 1430 C C . GLY B 1 65 ? -2.865 -11.797 -13.172 1 93.38 65 GLY B C 1
ATOM 1431 O O . GLY B 1 65 ? -3.461 -12.008 -12.109 1 93.38 65 GLY B O 1
ATOM 1432 N N . ILE B 1 66 ? -1.871 -10.922 -13.43 1 96.62 66 ILE B N 1
ATOM 1433 C CA . ILE B 1 66 ? -1.505 -10.055 -12.305 1 96.62 66 ILE B CA 1
ATOM 1434 C C . ILE B 1 66 ? -1.471 -8.602 -12.766 1 96.62 66 ILE B C 1
ATOM 1436 O O . ILE B 1 66 ? -1.204 -8.32 -13.938 1 96.62 66 ILE B O 1
ATOM 1440 N N . GLU B 1 67 ? -1.918 -7.727 -11.961 1 96.69 67 GLU B N 1
ATOM 1441 C CA . GLU B 1 67 ? -1.69 -6.289 -12.07 1 96.69 67 GLU B CA 1
ATOM 1442 C C . GLU B 1 67 ? -0.484 -5.855 -11.242 1 96.69 67 GLU B C 1
ATOM 1444 O O . GLU B 1 67 ? -0.385 -6.188 -10.055 1 96.69 67 GLU B O 1
ATOM 1449 N N . VAL B 1 68 ? 0.502 -5.223 -11.883 1 96.75 68 VAL B N 1
ATOM 1450 C CA . VAL B 1 68 ? 1.699 -4.719 -11.219 1 96.75 68 VAL B CA 1
ATOM 1451 C C . VAL B 1 68 ? 1.868 -3.23 -11.516 1 96.75 68 VAL B C 1
ATOM 1453 O O . VAL B 1 68 ? 1.992 -2.832 -12.672 1 96.75 68 VAL B O 1
ATOM 1456 N N . GLU B 1 69 ? 1.838 -2.418 -10.508 1 95.69 69 GLU B N 1
ATOM 1457 C CA . GLU B 1 69 ? 2.002 -0.981 -10.711 1 95.69 69 GLU B CA 1
ATOM 1458 C C . GLU B 1 69 ? 2.971 -0.388 -9.688 1 95.69 69 GLU B C 1
ATOM 1460 O O . GLU B 1 69 ? 2.848 -0.64 -8.492 1 95.69 69 GLU B O 1
ATOM 1465 N N . SER B 1 70 ? 3.969 0.312 -10.125 1 93.88 70 SER B N 1
ATOM 1466 C CA . SER B 1 70 ? 4.953 1 -9.297 1 93.88 70 SER B CA 1
ATOM 1467 C C . SER B 1 70 ? 5.18 2.428 -9.773 1 93.88 70 SER B C 1
ATOM 1469 O O . SER B 1 70 ? 4.809 2.777 -10.898 1 93.88 70 SER B O 1
ATOM 1471 N N . TYR B 1 71 ? 5.723 3.215 -8.867 1 89.56 71 TYR B N 1
ATOM 1472 C CA . TYR B 1 71 ? 6.172 4.527 -9.312 1 89.56 71 TYR B CA 1
ATOM 1473 C C . TYR B 1 71 ? 7.367 4.41 -10.25 1 89.56 71 TYR B C 1
ATOM 1475 O O . TYR B 1 71 ? 8.156 3.471 -10.141 1 89.56 71 TYR B O 1
ATOM 1483 N N . PRO B 1 72 ? 7.402 5.293 -11.219 1 78.19 72 PRO B N 1
ATOM 1484 C CA . PRO B 1 72 ? 8.602 5.273 -12.055 1 78.19 72 PRO B CA 1
ATOM 1485 C C . PRO B 1 72 ? 9.891 5.461 -11.25 1 78.19 72 PRO B C 1
ATOM 1487 O O . PRO B 1 72 ? 9.891 6.16 -10.234 1 78.19 72 PRO B O 1
ATOM 1490 N N . PRO B 1 73 ? 10.852 4.695 -11.688 1 71.44 73 PRO B N 1
ATOM 1491 C CA . PRO B 1 73 ? 12.133 4.914 -11.008 1 71.44 73 PRO B CA 1
ATOM 1492 C C . PRO B 1 73 ? 12.57 6.379 -11.039 1 71.44 73 PRO B C 1
ATOM 1494 O O . PRO B 1 73 ? 12.273 7.094 -12 1 71.44 73 PRO B O 1
ATOM 1497 N N . LYS B 1 74 ? 13.023 6.902 -9.883 1 66.62 74 LYS B N 1
ATOM 1498 C CA . LYS B 1 74 ? 13.555 8.258 -9.898 1 66.62 74 LYS B CA 1
ATOM 1499 C C . LYS B 1 74 ? 14.938 8.297 -10.539 1 66.62 74 LYS B C 1
ATOM 1501 O O . LYS B 1 74 ? 15.773 7.43 -10.281 1 66.62 74 LYS B O 1
ATOM 1506 N N . GLU B 1 75 ? 14.977 8.859 -11.664 1 61.31 75 GLU B N 1
ATOM 1507 C CA . GLU B 1 75 ? 16.297 9.055 -12.258 1 61.31 75 GLU B CA 1
ATOM 1508 C C . GLU B 1 75 ? 17.141 10.016 -11.422 1 61.31 75 GLU B C 1
ATOM 1510 O O . GLU B 1 75 ? 16.734 11.156 -11.188 1 61.31 75 GLU B O 1
ATOM 1515 N N . SER B 1 76 ? 17.391 9.594 -10.344 1 56.56 76 SER B N 1
ATOM 1516 C CA . SER B 1 76 ? 18.312 10.57 -9.766 1 56.56 76 SER B CA 1
ATOM 1517 C C . SER B 1 76 ? 19.672 10.516 -10.438 1 56.56 76 SER B C 1
ATOM 1519 O O . SER B 1 76 ? 20.156 9.43 -10.789 1 56.56 76 SER B O 1
ATOM 1521 N N . PHE B 1 77 ? 20.172 11.656 -11.047 1 58.97 77 PHE B N 1
ATOM 1522 C CA . PHE B 1 77 ? 21.5 11.75 -11.641 1 58.97 77 PHE B CA 1
ATOM 1523 C C . PHE B 1 77 ? 22.531 11.031 -10.781 1 58.97 77 PHE B C 1
ATOM 1525 O O . PHE B 1 77 ? 23.453 10.422 -11.305 1 58.97 77 PHE B O 1
ATOM 1532 N N . PHE B 1 78 ? 22.422 11.273 -9.484 1 60.53 78 PHE B N 1
ATOM 1533 C CA . PHE B 1 78 ? 23.438 10.719 -8.602 1 60.53 78 PHE B CA 1
ATOM 1534 C C . PHE B 1 78 ? 23.234 9.219 -8.422 1 60.53 78 PHE B C 1
ATOM 1536 O O . PHE B 1 78 ? 24.094 8.531 -7.859 1 60.53 78 PHE B O 1
ATOM 1543 N N . SER B 1 79 ? 22.031 8.789 -8.656 1 61.38 79 SER B N 1
ATOM 1544 C CA . SER B 1 79 ? 21.812 7.355 -8.477 1 61.38 79 SER B CA 1
ATOM 1545 C C . SER B 1 79 ? 22.562 6.539 -9.516 1 61.38 79 SER B C 1
ATOM 1547 O O . SER B 1 79 ? 22.969 5.406 -9.25 1 61.38 79 SER B O 1
ATOM 1549 N N . LYS B 1 80 ? 22.766 6.969 -10.68 1 57.62 80 LYS B N 1
ATOM 1550 C CA . LYS B 1 80 ? 23.516 6.273 -11.711 1 57.62 80 LYS B CA 1
ATOM 1551 C C . LYS B 1 80 ? 24.938 5.953 -11.25 1 57.62 80 LYS B C 1
ATOM 1553 O O . LYS B 1 80 ? 25.484 4.902 -11.578 1 57.62 80 LYS B O 1
ATOM 1558 N N . LEU B 1 81 ? 25.297 6.918 -10.578 1 59.09 81 LEU B N 1
ATOM 1559 C CA . LEU B 1 81 ? 26.688 6.719 -10.188 1 59.09 81 LEU B CA 1
ATOM 1560 C C . LEU B 1 81 ? 26.781 5.828 -8.953 1 59.09 81 LEU B C 1
ATOM 1562 O O . LEU B 1 81 ? 27.734 5.055 -8.805 1 59.09 81 LEU B O 1
ATOM 1566 N N . PHE B 1 82 ? 25.875 6.066 -8.07 1 59.06 82 PHE B N 1
ATOM 1567 C CA . PHE B 1 82 ? 26.109 5.336 -6.828 1 59.06 82 PHE B CA 1
ATOM 1568 C C . PHE B 1 82 ? 25.203 4.109 -6.746 1 59.06 82 PHE B C 1
ATOM 1570 O O . PHE B 1 82 ? 25.375 3.262 -5.871 1 59.06 82 PHE B O 1
ATOM 1577 N N . GLY B 1 83 ? 24.781 3.646 -7.703 1 49.03 83 GLY B N 1
ATOM 1578 C CA . GLY B 1 83 ? 24.203 2.338 -7.961 1 49.03 83 GLY B CA 1
ATOM 1579 C C . GLY B 1 83 ? 22.812 2.184 -7.41 1 49.03 83 GLY B C 1
ATOM 1580 O O . GLY B 1 83 ? 22.109 1.226 -7.742 1 49.03 83 GLY B O 1
ATOM 1581 N N . LYS B 1 84 ? 22.531 2.203 -5.934 1 52.69 84 LYS B N 1
ATOM 1582 C CA . LYS B 1 84 ? 21.469 1.397 -5.336 1 52.69 84 LYS B CA 1
ATOM 1583 C C . LYS B 1 84 ? 20.094 2.016 -5.594 1 52.69 84 LYS B C 1
ATOM 1585 O O . LYS B 1 84 ? 19.844 3.152 -5.191 1 52.69 84 LYS B O 1
ATOM 1590 N N . LYS B 1 85 ? 19.391 1.615 -6.543 1 52.44 85 LYS B N 1
ATOM 1591 C CA . LYS B 1 85 ? 18.031 2.062 -6.844 1 52.44 85 LYS B CA 1
ATOM 1592 C C . LYS B 1 85 ? 17.031 1.546 -5.805 1 52.44 85 LYS B C 1
ATOM 1594 O O . LYS B 1 85 ? 16.922 0.336 -5.602 1 52.44 85 LYS B O 1
ATOM 1599 N N . SER B 1 86 ? 17 2.215 -4.664 1 54.38 86 SER B N 1
ATOM 1600 C CA . SER B 1 86 ? 15.945 1.801 -3.748 1 54.38 86 SER B CA 1
ATOM 1601 C C . SER B 1 86 ? 14.594 1.733 -4.457 1 54.38 86 SER B C 1
ATOM 1603 O O . SER B 1 86 ? 14.258 2.617 -5.246 1 54.38 86 SER B O 1
ATOM 1605 N N . GLY B 1 87 ? 14.078 0.54 -4.645 1 66.31 87 GLY B N 1
ATOM 1606 C CA . GLY B 1 87 ? 12.789 0.375 -5.301 1 66.31 87 GLY B CA 1
ATOM 1607 C C . GLY B 1 87 ? 11.68 1.181 -4.648 1 66.31 87 GLY B C 1
ATOM 1608 O O . GLY B 1 87 ? 11.867 1.753 -3.574 1 66.31 87 GLY B O 1
ATOM 1609 N N . ARG B 1 88 ? 10.75 1.668 -5.465 1 86.5 88 ARG B N 1
ATOM 1610 C CA . ARG B 1 88 ? 9.609 2.486 -5.055 1 86.5 88 ARG B CA 1
ATOM 1611 C C . ARG B 1 88 ? 8.391 1.62 -4.754 1 86.5 88 ARG B C 1
ATOM 1613 O O . ARG B 1 88 ? 8.367 0.435 -5.094 1 86.5 88 ARG B O 1
ATOM 1620 N N . LEU B 1 89 ? 7.492 2.158 -4 1 94.88 89 LEU B N 1
ATOM 1621 C CA . LEU B 1 89 ? 6.234 1.521 -3.625 1 94.88 89 LEU B CA 1
ATOM 1622 C C . LEU B 1 89 ? 5.594 0.835 -4.824 1 94.88 89 LEU B C 1
ATOM 1624 O O . LEU B 1 89 ? 5.496 1.426 -5.906 1 94.88 89 LEU B O 1
ATOM 1628 N N . THR B 1 90 ? 5.262 -0.49 -4.699 1 96.38 90 THR B N 1
ATOM 1629 C CA . THR B 1 90 ? 4.676 -1.281 -5.773 1 96.38 90 THR B CA 1
ATOM 1630 C C . THR B 1 90 ? 3.402 -1.978 -5.301 1 96.38 90 THR B C 1
ATOM 1632 O O . THR B 1 90 ? 3.375 -2.564 -4.219 1 96.38 90 THR B O 1
ATOM 1635 N N . LEU B 1 91 ? 2.389 -1.904 -6.082 1 98.44 91 LEU B N 1
ATOM 1636 C CA . LEU B 1 91 ? 1.131 -2.619 -5.891 1 98.44 91 LEU B CA 1
ATOM 1637 C C . LEU B 1 91 ? 1.053 -3.834 -6.809 1 98.44 91 LEU B C 1
ATOM 1639 O O . LEU B 1 91 ? 1.284 -3.721 -8.016 1 98.44 91 LEU B O 1
ATOM 1643 N N . ILE B 1 92 ? 0.765 -5.031 -6.27 1 98.44 92 ILE B N 1
ATOM 1644 C CA . ILE B 1 92 ? 0.602 -6.254 -7.051 1 98.44 92 ILE B CA 1
ATOM 1645 C C . ILE B 1 92 ? -0.671 -6.977 -6.617 1 98.44 92 ILE B C 1
ATOM 1647 O O . ILE B 1 92 ? -0.927 -7.133 -5.418 1 98.44 92 ILE B O 1
ATOM 1651 N N . GLY B 1 93 ? -1.508 -7.406 -7.504 1 97.75 93 GLY B N 1
ATOM 1652 C CA . GLY B 1 93 ? -2.703 -8.172 -7.199 1 97.75 93 GLY B CA 1
ATOM 1653 C C . GLY B 1 93 ? -3.254 -8.922 -8.398 1 97.75 93 GLY B C 1
ATOM 1654 O O . GLY B 1 93 ? -2.771 -8.75 -9.516 1 97.75 93 GLY B O 1
ATOM 1655 N N . PRO B 1 94 ? -4.211 -9.844 -8.078 1 96.38 94 PRO B N 1
ATOM 1656 C CA . PRO B 1 94 ? -4.859 -10.492 -9.219 1 96.38 94 PRO B CA 1
ATOM 1657 C C . PRO B 1 94 ? -5.543 -9.5 -10.156 1 96.38 94 PRO B C 1
ATOM 1659 O O . PRO B 1 94 ? -6.168 -8.539 -9.695 1 96.38 94 PRO B O 1
ATOM 1662 N N . ALA B 1 95 ? -5.445 -9.734 -11.461 1 95.12 95 ALA B N 1
ATOM 1663 C CA . ALA B 1 95 ? -5.965 -8.805 -12.461 1 95.12 95 ALA B CA 1
ATOM 1664 C C . ALA B 1 95 ? -7.484 -8.703 -12.367 1 95.1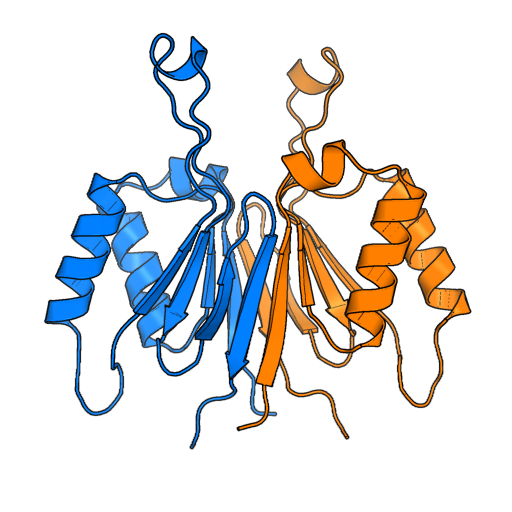2 95 ALA B C 1
ATOM 1666 O O . ALA B 1 95 ? -8.07 -7.699 -12.789 1 95.12 95 ALA B O 1
ATOM 1667 N N . ASN B 1 96 ? -8.141 -9.68 -11.812 1 93 96 ASN B N 1
ATOM 1668 C CA . ASN B 1 96 ? -9.594 -9.641 -11.703 1 93 96 ASN B CA 1
ATOM 1669 C C . ASN B 1 96 ? -10.039 -8.961 -10.414 1 93 96 ASN B C 1
ATOM 1671 O O . ASN B 1 96 ? -11.234 -8.805 -10.172 1 93 96 ASN B O 1
ATOM 1675 N N . ARG B 1 97 ? -9.086 -8.586 -9.562 1 95.06 97 ARG B N 1
ATOM 1676 C CA . ARG B 1 97 ? -9.461 -7.961 -8.297 1 95.06 97 ARG B CA 1
ATOM 1677 C C . ARG B 1 97 ? -8.867 -6.559 -8.18 1 95.06 97 ARG B C 1
ATOM 1679 O O . ARG B 1 97 ? -9.312 -5.754 -7.363 1 95.06 97 ARG B O 1
ATOM 1686 N N . VAL B 1 98 ? -7.805 -6.332 -8.914 1 97 98 VAL B N 1
ATOM 1687 C CA . VAL B 1 98 ? -7.152 -5.027 -8.852 1 97 98 VAL B CA 1
ATOM 1688 C C . VAL B 1 98 ? -7.102 -4.406 -10.242 1 97 98 VAL B C 1
ATOM 1690 O O . VAL B 1 98 ? -6.656 -5.047 -11.203 1 97 98 VAL B O 1
ATOM 1693 N N . LYS B 1 99 ? -7.602 -3.244 -10.32 1 96.38 99 LYS B N 1
ATOM 1694 C CA . LYS B 1 99 ? -7.523 -2.473 -11.555 1 96.38 99 LYS B CA 1
ATOM 1695 C C . LYS B 1 99 ? -6.918 -1.093 -11.305 1 96.38 99 LYS B C 1
ATOM 1697 O O . LYS B 1 99 ? -7.457 -0.308 -10.516 1 96.38 99 LYS B O 1
ATOM 1702 N N . THR B 1 100 ? -5.812 -0.813 -11.922 1 97.69 100 THR B N 1
ATOM 1703 C CA . THR B 1 100 ? -5.23 0.521 -11.828 1 97.69 100 THR B CA 1
ATOM 1704 C C . THR B 1 100 ? -6.051 1.527 -12.625 1 97.69 100 THR B C 1
ATOM 1706 O O . THR B 1 100 ? -6.316 1.319 -13.812 1 97.69 100 THR B O 1
ATOM 1709 N N . LEU B 1 101 ? -6.438 2.598 -11.977 1 97.56 101 LEU B N 1
ATOM 1710 C CA . LEU B 1 101 ? -7.266 3.631 -12.594 1 97.56 101 LEU B CA 1
ATOM 1711 C C . LEU B 1 101 ? -6.406 4.762 -13.141 1 97.56 101 LEU B C 1
ATOM 1713 O O . LEU B 1 101 ? -6.699 5.309 -14.211 1 97.56 101 LEU B O 1
ATOM 1717 N N . SER B 1 102 ? -5.395 5.074 -12.445 1 97.06 102 SER B N 1
ATOM 1718 C CA . SER B 1 102 ? -4.488 6.141 -12.852 1 97.06 102 SER B CA 1
ATOM 1719 C C . SER B 1 102 ? -3.102 5.945 -12.242 1 97.06 102 SER B C 1
ATOM 1721 O O . SER B 1 102 ? -2.971 5.449 -11.125 1 97.06 102 SER B O 1
ATOM 1723 N N . LYS B 1 103 ? -2.158 6.277 -13.039 1 95.38 103 LYS B N 1
ATOM 1724 C CA . LYS B 1 103 ? -0.757 6.289 -12.625 1 95.38 103 LYS B CA 1
ATOM 1725 C C . LYS B 1 103 ? -0.104 7.637 -12.93 1 95.38 103 LYS B C 1
ATOM 1727 O O . LYS B 1 103 ? 0.142 7.961 -14.094 1 95.38 103 LYS B O 1
ATOM 1732 N N . GLN B 1 104 ? 0.118 8.367 -11.898 1 93.88 104 GLN B N 1
ATOM 1733 C CA . GLN B 1 104 ? 0.859 9.625 -12.008 1 93.88 104 GLN B CA 1
ATOM 1734 C C . GLN B 1 104 ? 2.254 9.492 -11.406 1 93.88 104 GLN B C 1
ATOM 1736 O O . GLN B 1 104 ? 2.652 8.398 -10.984 1 93.88 104 GLN B O 1
ATOM 1741 N N . GLU B 1 105 ? 3.062 10.523 -11.453 1 89.69 105 GLU B N 1
ATOM 1742 C CA . GLU B 1 105 ? 4.438 10.492 -10.961 1 89.69 105 GLU B CA 1
ATOM 1743 C C . GLU B 1 105 ? 4.492 10.094 -9.492 1 89.69 105 GLU B C 1
ATOM 1745 O O . GLU B 1 105 ? 5.387 9.344 -9.078 1 89.69 105 GLU B O 1
ATOM 1750 N N . ASP B 1 106 ? 3.457 10.641 -8.789 1 93.06 106 ASP B N 1
ATOM 1751 C CA . ASP B 1 106 ? 3.576 10.445 -7.344 1 93.06 106 ASP B CA 1
ATOM 1752 C C . ASP B 1 106 ? 2.271 9.922 -6.75 1 93.06 106 ASP B C 1
ATOM 1754 O O . ASP B 1 106 ? 2.039 10.039 -5.547 1 93.06 106 ASP B O 1
ATOM 1758 N N . LEU B 1 107 ? 1.392 9.461 -7.613 1 96.81 107 LEU B N 1
ATOM 1759 C CA . LEU B 1 107 ? 0.101 8.961 -7.156 1 96.81 107 LEU B CA 1
ATOM 1760 C C . LEU B 1 107 ? -0.377 7.809 -8.039 1 96.81 107 LEU B C 1
ATOM 1762 O O . LEU B 1 107 ? -0.485 7.957 -9.258 1 96.81 107 LEU B O 1
ATOM 1766 N N . ILE B 1 108 ? -0.608 6.695 -7.438 1 97.94 108 ILE B N 1
ATOM 1767 C CA . ILE B 1 108 ? -1.262 5.574 -8.102 1 97.94 108 ILE B CA 1
ATOM 1768 C C . ILE B 1 108 ? -2.654 5.363 -7.512 1 97.94 108 ILE B C 1
ATOM 1770 O O . ILE B 1 108 ? -2.812 5.293 -6.289 1 97.94 108 ILE B O 1
ATOM 1774 N N . THR B 1 109 ? -3.65 5.301 -8.336 1 98.44 109 THR B N 1
ATOM 1775 C CA . THR B 1 109 ? -5.016 4.992 -7.926 1 98.44 109 THR B CA 1
ATOM 1776 C C . THR B 1 109 ? -5.473 3.662 -8.516 1 98.44 109 THR B C 1
ATOM 1778 O O . THR B 1 109 ? -5.312 3.422 -9.711 1 98.44 109 THR B O 1
ATOM 1781 N N . ALA B 1 110 ? -6 2.859 -7.664 1 98.25 110 ALA B N 1
ATOM 1782 C CA . ALA B 1 110 ? -6.48 1.55 -8.094 1 98.25 110 ALA B CA 1
ATOM 1783 C C . ALA B 1 110 ? -7.848 1.241 -7.488 1 98.25 110 ALA B C 1
ATOM 1785 O O . ALA B 1 110 ? -8.242 1.851 -6.492 1 98.25 110 ALA B O 1
ATOM 1786 N N . MET B 1 111 ? -8.555 0.377 -8.164 1 97.81 111 MET B N 1
ATOM 1787 C CA . MET B 1 111 ? -9.82 -0.163 -7.66 1 97.81 111 MET B CA 1
ATOM 1788 C C . MET B 1 111 ? -9.641 -1.601 -7.184 1 97.81 111 MET B C 1
ATOM 1790 O O . MET B 1 111 ? -9.086 -2.434 -7.898 1 97.81 111 MET B O 1
ATOM 1794 N N . VAL B 1 112 ? -10 -1.833 -5.934 1 97.12 112 VAL B N 1
ATOM 1795 C CA . VAL B 1 112 ? -10.008 -3.182 -5.375 1 97.12 112 VAL B CA 1
ATOM 1796 C C . VAL B 1 112 ? -11.422 -3.75 -5.402 1 97.12 112 VAL B C 1
ATOM 1798 O O . VAL B 1 112 ? -12.352 -3.137 -4.871 1 97.12 112 VAL B O 1
ATOM 1801 N N . GLN B 1 113 ? -11.523 -4.852 -6.047 1 94.88 113 GLN B N 1
ATOM 1802 C CA . GLN B 1 113 ? -12.828 -5.48 -6.223 1 94.88 113 GLN B CA 1
ATOM 1803 C C . GLN B 1 113 ? -12.828 -6.91 -5.691 1 94.88 113 GLN B C 1
ATOM 1805 O O . GLN B 1 113 ? -11.766 -7.504 -5.504 1 94.88 113 GLN B O 1
ATOM 1810 N N . LEU B 1 114 ? -14.078 -7.305 -5.316 1 85.88 114 LEU B N 1
ATOM 1811 C CA . LEU B 1 114 ? -14.211 -8.719 -4.969 1 85.88 114 LEU B CA 1
ATOM 1812 C C . LEU B 1 114 ? -14.203 -9.586 -6.223 1 85.88 114 LEU B C 1
ATOM 1814 O O . LEU B 1 114 ? -14.758 -9.195 -7.254 1 85.88 114 LEU B O 1
ATOM 1818 N N . GLY B 1 115 ? -13.164 -10.195 -6.559 1 70.19 115 GLY B N 1
ATOM 1819 C CA . GLY B 1 115 ? -13.086 -11.086 -7.707 1 70.19 115 GLY B CA 1
ATOM 1820 C C . GLY B 1 115 ? -14.398 -11.789 -8 1 70.19 115 GLY B C 1
ATOM 1821 O O . GLY B 1 115 ? -15.25 -11.922 -7.121 1 70.19 115 GLY B O 1
ATOM 1822 N N . ASP B 1 116 ? -14.797 -11.703 -9.383 1 58.91 116 ASP B N 1
ATOM 1823 C CA . ASP B 1 116 ? -15.945 -12.477 -9.852 1 58.91 116 ASP B CA 1
ATOM 1824 C C . ASP B 1 116 ? -15.844 -13.93 -9.391 1 58.91 116 ASP B C 1
ATOM 1826 O O . ASP B 1 116 ? -14.75 -14.477 -9.266 1 58.91 116 ASP B O 1
ATOM 1830 N N . ARG B 1 117 ? -16.859 -14.398 -8.414 1 45.38 117 ARG B N 1
ATOM 1831 C CA . ARG B 1 117 ? -16.922 -15.852 -8.328 1 45.38 117 ARG B CA 1
ATOM 1832 C C . ARG B 1 117 ? -16.953 -16.484 -9.719 1 45.38 117 ARG B C 1
ATOM 1834 O O . ARG B 1 117 ? -17.531 -15.914 -10.648 1 45.38 117 ARG B O 1
#

Sequence (234 aa):
MEGVQLNLISKEKLDRMSSMEKLRMILDSVKEGKIVVLESGLSPEEEAKLIELTMLEIDHENFVGIEVESYPPKESFFSKLFGKKSGRLTLIGPANRVKTLSKQEDLITAMVQLGDRMEGVQLNLISKEKLDRMSSMEKLRMILDSVKEGKIVVLESGLSPEEEAKLIELTMLEIDHENFVGIEVESYPPKESFFSKLFGKKSGRLTLIGPANRVKTLSKQEDLITAMVQLGDR

InterPro domains:
  IPR012017 Origin-associated protein OapB-like [PF09846] (14-113)
  IPR012017 Origin-associated protein OapB-like [PIRSF004977] (1-113)

Secondary structure (DSSP, 8-state):
--EEEEEEE-HHHHHTS-HHHHHHHHHHHHHTT-EEEESSPPPHHHHHHHHHHHHHH-BTTTB--EEEEEPPP---HHHHHH-------EEEEETTTEEEEEE-SSEEEEEEE----/--EEEEEEE-HHHHHTS-HHHHHHHHHHHHHTT-EEEESSPPPHHHHHHHHHHHHHH-BTTTB--EEEEEPPP---HHHHHH-------EEEEETTTEEEEEE-SSEEEEEEE----

Solvent-accessible surface area (backbone atoms only — not comparable to full-atom values): 12773 Å² total; per-residue (Å²): 131,81,54,35,44,37,37,39,35,34,45,69,49,56,70,73,42,53,72,67,54,49,45,50,54,52,50,54,39,26,66,72,59,22,32,38,36,28,48,36,32,68,53,74,67,52,48,53,48,42,54,54,54,44,65,73,60,48,33,97,84,80,32,84,46,70,34,78,50,58,45,68,79,76,80,44,80,65,42,72,73,66,57,76,74,75,42,42,47,22,43,37,21,24,45,81,29,34,42,78,75,44,80,48,82,46,39,38,34,27,37,40,36,58,64,80,132,132,76,59,38,44,39,35,40,36,34,46,69,50,56,70,73,40,53,73,65,55,50,45,50,53,53,50,54,38,24,65,73,58,22,32,39,36,27,47,35,34,69,53,75,68,53,47,52,49,44,54,52,54,43,65,75,60,49,33,96,84,82,32,85,46,70,34,78,51,60,45,70,80,76,80,42,80,64,42,72,72,66,59,74,75,76,42,41,45,22,42,35,20,23,44,70,25,34,43,80,74,43,80,50,85,44,39,36,34,28,36,41,36,73,53,81,130

pLDDT: mean 88.63, std 14.28, range [40.53, 98.75]

Radius of gyration: 17.66 Å; Cα contacts (8 Å, |Δi|>4): 453; chains: 2; bounding box: 52×42×34 Å